Protein AF-A0A3D4GUM3-F1 (afdb_monomer_lite)

Structure (mmCIF, N/CA/C/O backbone):
data_AF-A0A3D4GUM3-F1
#
_entry.id   AF-A0A3D4GUM3-F1
#
loop_
_atom_site.group_PDB
_atom_site.id
_atom_site.type_symbol
_atom_site.labe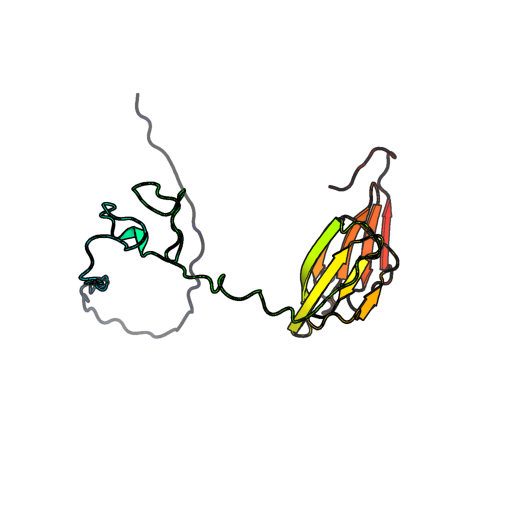l_atom_id
_atom_site.label_alt_id
_atom_site.label_comp_id
_atom_site.label_asym_id
_atom_site.label_entity_id
_atom_site.label_seq_id
_atom_site.pdbx_PDB_ins_code
_atom_site.Cartn_x
_atom_site.Cartn_y
_atom_site.Cartn_z
_atom_site.occupancy
_atom_site.B_iso_or_equiv
_atom_site.auth_seq_id
_atom_site.auth_comp_id
_atom_site.auth_asym_id
_atom_site.auth_atom_id
_atom_site.pdbx_PDB_model_num
ATOM 1 N N . MET A 1 1 ? -20.826 -48.872 -24.040 1.00 37.38 1 MET A N 1
ATOM 2 C CA . MET A 1 1 ? -20.186 -47.775 -23.288 1.00 37.38 1 MET A CA 1
ATOM 3 C C . MET A 1 1 ? -20.118 -46.565 -24.196 1.00 37.38 1 MET A C 1
ATOM 5 O O . MET A 1 1 ? -19.212 -46.516 -25.008 1.00 37.38 1 MET A O 1
ATOM 9 N N . THR A 1 2 ? -21.094 -45.667 -24.085 1.00 32.91 2 THR A N 1
ATOM 10 C CA . THR A 1 2 ? -20.992 -44.233 -24.406 1.00 32.91 2 THR A CA 1
ATOM 11 C C . THR A 1 2 ? -22.347 -43.623 -24.066 1.00 32.91 2 THR A C 1
ATOM 13 O O . THR A 1 2 ? -23.329 -43.821 -24.773 1.00 32.91 2 THR A O 1
ATOM 16 N N . THR A 1 3 ? -22.408 -42.956 -22.920 1.00 28.52 3 THR A N 1
ATOM 17 C CA . THR A 1 3 ? -23.516 -42.083 -22.534 1.00 28.52 3 THR A CA 1
ATOM 18 C C . THR A 1 3 ? -23.097 -40.646 -22.784 1.00 28.52 3 THR A C 1
ATOM 20 O O . THR A 1 3 ? -22.051 -40.205 -22.310 1.00 28.52 3 THR A O 1
ATOM 23 N N . ASP A 1 4 ? -23.936 -39.976 -23.560 1.00 36.09 4 ASP A N 1
ATOM 24 C CA . ASP A 1 4 ? -24.056 -38.533 -23.723 1.00 36.09 4 ASP A CA 1
ATOM 25 C C . ASP A 1 4 ? -24.759 -37.906 -22.492 1.00 36.09 4 ASP A C 1
ATOM 27 O O . ASP A 1 4 ? -25.284 -38.644 -21.653 1.00 36.09 4 ASP A O 1
ATOM 31 N N . HIS A 1 5 ? -24.807 -36.564 -22.456 1.00 29.47 5 HIS A N 1
ATOM 32 C CA . HIS A 1 5 ? -25.359 -35.607 -21.468 1.00 29.47 5 HIS A CA 1
ATOM 33 C C . HIS A 1 5 ? -24.297 -34.923 -20.578 1.00 29.47 5 HIS A C 1
ATOM 35 O O . HIS A 1 5 ? -23.437 -35.586 -20.019 1.00 29.47 5 HIS A O 1
ATOM 41 N N . ALA A 1 6 ? -24.308 -33.611 -20.300 1.00 29.14 6 ALA A N 1
ATOM 42 C CA . ALA A 1 6 ? -25.147 -32.481 -20.713 1.00 29.14 6 ALA A CA 1
ATOM 43 C C . ALA A 1 6 ? -24.577 -31.153 -20.134 1.00 29.14 6 ALA A C 1
ATOM 45 O O . ALA A 1 6 ? -24.074 -31.159 -19.017 1.00 29.14 6 ALA A O 1
ATOM 46 N N . ARG A 1 7 ? -24.842 -30.034 -20.844 1.00 27.98 7 ARG A N 1
ATOM 47 C CA . ARG A 1 7 ? -25.212 -28.669 -20.351 1.00 27.98 7 ARG A CA 1
ATOM 48 C C . ARG A 1 7 ? -24.135 -27.794 -19.660 1.00 27.98 7 ARG A C 1
ATOM 50 O O . ARG A 1 7 ? -23.537 -28.198 -18.681 1.00 27.98 7 ARG A O 1
ATOM 57 N N . ALA A 1 8 ? -23.814 -26.615 -20.228 1.00 27.38 8 ALA A N 1
ATOM 58 C CA . ALA A 1 8 ? -24.399 -25.262 -19.985 1.00 27.38 8 ALA A CA 1
ATOM 59 C C . ALA A 1 8 ? -23.594 -24.507 -18.886 1.00 27.38 8 ALA A C 1
ATOM 61 O O . ALA A 1 8 ? -23.166 -25.146 -17.943 1.00 27.38 8 ALA A O 1
ATOM 62 N N . ASN A 1 9 ? -23.274 -23.205 -18.885 1.00 29.36 9 ASN A N 1
ATOM 63 C CA . ASN A 1 9 ? -23.941 -22.000 -19.374 1.00 29.36 9 ASN A CA 1
ATOM 64 C C . ASN A 1 9 ? -22.951 -20.798 -19.418 1.00 29.36 9 ASN A C 1
ATOM 66 O O . ASN A 1 9 ? -22.146 -20.632 -18.512 1.00 29.36 9 ASN A O 1
ATOM 70 N N . ILE A 1 10 ? -23.108 -19.955 -20.447 1.00 29.67 10 ILE A N 1
ATOM 71 C CA . ILE A 1 10 ? -23.274 -18.481 -20.442 1.00 29.67 10 ILE A CA 1
ATOM 72 C C . ILE A 1 10 ? -22.276 -17.596 -19.656 1.00 29.67 10 ILE A C 1
ATOM 74 O O . ILE A 1 10 ? -22.282 -17.548 -18.431 1.00 29.67 10 ILE A O 1
ATOM 78 N N . GLY A 1 11 ? -21.571 -16.732 -20.401 1.00 27.73 11 GLY A N 1
ATOM 79 C CA . GLY A 1 11 ? -20.853 -15.548 -19.911 1.00 27.73 11 GLY A CA 1
ATOM 80 C C . GLY A 1 11 ? -21.156 -14.303 -20.758 1.00 27.73 11 GLY A C 1
ATOM 81 O O . GLY A 1 11 ? -20.373 -13.923 -21.616 1.00 27.73 11 GLY A O 1
ATOM 82 N N . VAL A 1 12 ? -22.355 -13.758 -20.549 1.00 32.03 12 VAL A N 1
ATOM 83 C CA . VAL A 1 12 ? -22.855 -12.378 -20.738 1.00 32.03 12 VAL A CA 1
ATOM 84 C C . VAL A 1 12 ? -22.059 -11.430 -21.662 1.00 32.03 12 VAL A C 1
ATOM 86 O O . VAL A 1 12 ? -21.188 -10.681 -21.226 1.00 32.03 12 VAL A O 1
ATOM 89 N N . GLY A 1 13 ? -22.459 -11.367 -22.935 1.00 28.45 13 GLY A N 1
ATOM 90 C CA . GLY A 1 13 ? -22.219 -10.207 -23.796 1.00 28.45 13 GLY A CA 1
ATOM 91 C C . GLY A 1 13 ? -23.253 -9.116 -23.510 1.00 28.45 13 GLY A C 1
ATOM 92 O O . GLY A 1 13 ? -24.452 -9.383 -23.453 1.00 28.45 13 GLY A O 1
ATOM 93 N N . CYS A 1 14 ? -22.784 -7.891 -23.295 1.00 26.64 14 CYS A N 1
ATOM 94 C CA . CYS A 1 14 ? -23.601 -6.715 -23.024 1.00 26.64 14 CYS A CA 1
ATOM 95 C C . CYS A 1 14 ? -24.431 -6.347 -24.272 1.00 26.64 14 CYS A C 1
ATOM 97 O O . CYS A 1 14 ? -23.886 -5.836 -25.250 1.00 26.64 14 CYS A O 1
ATOM 99 N N . TYR A 1 15 ? -25.739 -6.619 -24.265 1.00 28.69 15 TYR A N 1
ATOM 100 C CA . TYR A 1 15 ? -26.647 -6.200 -25.337 1.00 28.69 15 TYR A CA 1
ATOM 101 C C . TYR A 1 15 ? -27.233 -4.827 -25.010 1.00 28.69 15 TYR A C 1
ATOM 103 O O . TYR A 1 15 ? -28.059 -4.678 -24.111 1.00 28.69 15 TYR A O 1
ATOM 111 N N . ARG A 1 16 ? -26.822 -3.811 -25.772 1.00 27.58 16 ARG A N 1
ATOM 112 C CA . ARG A 1 16 ? -27.486 -2.507 -25.793 1.00 27.58 16 ARG A CA 1
ATOM 113 C C . ARG A 1 16 ? -28.765 -2.642 -26.622 1.00 27.58 16 ARG A C 1
ATOM 115 O O . ARG A 1 16 ? -28.707 -2.728 -27.845 1.00 27.58 16 ARG A O 1
ATOM 122 N N . LEU A 1 17 ? -29.909 -2.686 -25.942 1.00 25.58 17 LEU A N 1
ATOM 123 C CA . LEU A 1 17 ? -31.236 -2.569 -26.545 1.00 25.58 17 LEU A CA 1
ATOM 124 C C . LEU A 1 17 ? -31.347 -1.225 -27.280 1.00 25.58 17 LEU A C 1
ATOM 126 O O . LEU A 1 17 ? -31.336 -0.168 -26.654 1.00 25.58 17 LEU A O 1
ATOM 130 N N . MET A 1 18 ? -31.475 -1.276 -28.603 1.00 28.09 18 MET A N 1
ATOM 131 C CA . MET A 1 18 ? -32.051 -0.203 -29.411 1.00 28.09 18 MET A CA 1
ATOM 132 C C . MET A 1 18 ? -33.298 -0.792 -30.060 1.00 28.09 18 MET A C 1
ATOM 134 O O . MET A 1 18 ? -33.221 -1.694 -30.892 1.00 28.09 18 MET A O 1
ATOM 138 N N . THR A 1 19 ? -34.457 -0.341 -29.598 1.00 36.03 19 THR A N 1
ATOM 139 C CA . THR A 1 19 ? -35.759 -0.693 -30.152 1.00 36.03 19 THR A CA 1
ATOM 140 C C . THR A 1 19 ? -35.923 -0.047 -31.527 1.00 36.03 19 THR A C 1
ATOM 142 O O . THR A 1 19 ? -35.726 1.154 -31.693 1.00 36.03 19 THR A O 1
ATOM 145 N N . GLY A 1 20 ? -36.307 -0.844 -32.520 1.00 29.91 20 GLY A N 1
ATOM 146 C CA . GLY A 1 20 ? -36.640 -0.369 -33.859 1.00 29.91 20 GLY A CA 1
ATOM 147 C C . GLY A 1 20 ? -37.320 -1.474 -34.653 1.00 29.91 20 GLY A C 1
ATOM 148 O O . GLY A 1 20 ? -36.665 -2.403 -35.111 1.00 29.91 20 GLY A O 1
ATOM 149 N N . LEU A 1 21 ? -38.648 -1.396 -34.753 1.00 38.69 21 LEU A N 1
ATOM 150 C CA . LEU A 1 21 ? -39.480 -2.253 -35.593 1.00 38.69 21 LEU A CA 1
ATOM 151 C C . LEU A 1 21 ? -39.044 -2.180 -37.064 1.00 38.69 21 LEU A C 1
ATOM 153 O O . LEU A 1 21 ? -38.848 -1.091 -37.595 1.00 38.69 21 LEU A O 1
ATOM 157 N N . GLY A 1 22 ? -38.998 -3.329 -37.739 1.00 30.42 22 GLY A N 1
ATOM 158 C CA . GLY A 1 22 ? -38.853 -3.392 -39.191 1.00 30.42 22 GLY A CA 1
ATOM 159 C C . GLY A 1 22 ? -38.624 -4.814 -39.684 1.00 30.42 22 GLY A C 1
ATOM 160 O O . GLY A 1 22 ? -37.493 -5.278 -39.750 1.00 30.42 22 GLY A O 1
ATOM 161 N N . TRP A 1 23 ? -39.706 -5.517 -40.018 1.00 36.66 23 TRP A N 1
ATOM 162 C CA . TRP A 1 23 ? -39.638 -6.761 -40.782 1.00 36.66 23 TRP A CA 1
ATOM 163 C C . TRP A 1 23 ? -39.196 -6.445 -42.215 1.00 36.66 23 TRP A C 1
ATOM 165 O O . TRP A 1 23 ? -39.861 -5.684 -42.912 1.00 36.66 23 TRP A O 1
ATOM 175 N N . GLY A 1 24 ? -38.099 -7.048 -42.661 1.00 32.78 24 GLY A N 1
ATOM 176 C CA . GLY A 1 24 ? -37.626 -6.949 -44.039 1.00 32.78 24 GLY A CA 1
ATOM 177 C C . GLY A 1 24 ? -36.436 -7.870 -44.241 1.00 32.78 24 GLY A C 1
ATOM 178 O O . GLY A 1 24 ? -35.331 -7.565 -43.806 1.00 32.78 24 GLY A O 1
ATOM 179 N N . GLY A 1 25 ? -36.680 -9.036 -44.835 1.00 43.19 25 GLY A N 1
ATOM 180 C CA . GLY A 1 25 ? -35.648 -10.029 -45.092 1.00 43.19 25 GLY A CA 1
ATOM 181 C C . GLY A 1 25 ? -34.588 -9.509 -46.057 1.00 43.19 25 GLY A C 1
ATOM 182 O O . GLY A 1 25 ? -34.909 -9.081 -47.157 1.00 43.19 25 GLY A O 1
ATOM 183 N N . HIS A 1 26 ? -33.328 -9.617 -45.654 1.00 32.16 26 HIS A N 1
ATOM 184 C CA . HIS A 1 26 ? -32.189 -9.713 -46.554 1.00 32.16 26 HIS A CA 1
ATOM 185 C C . HIS A 1 26 ? -31.129 -10.566 -45.858 1.00 32.16 26 HIS A C 1
ATOM 187 O O . HIS A 1 26 ? -30.620 -10.207 -44.799 1.00 32.16 26 HIS A O 1
ATOM 193 N N . ALA A 1 27 ? -30.826 -11.725 -46.440 1.00 35.88 27 ALA A N 1
ATOM 194 C CA . ALA A 1 27 ? -29.672 -12.518 -46.054 1.00 35.88 27 ALA A CA 1
ATOM 195 C C . ALA A 1 27 ? -28.412 -11.715 -46.406 1.00 35.88 27 ALA A C 1
ATOM 197 O O . ALA A 1 27 ? -28.013 -11.656 -47.567 1.00 35.88 27 ALA A O 1
ATOM 198 N N . GLN A 1 28 ? -27.819 -11.050 -45.416 1.00 33.28 28 GLN A N 1
ATOM 199 C CA . GLN A 1 28 ? -26.479 -10.494 -45.544 1.00 33.28 28 GLN A CA 1
ATOM 200 C C . GLN A 1 28 ? -25.483 -11.611 -45.249 1.00 33.28 28 GLN A C 1
ATOM 202 O O . GLN A 1 28 ? -25.436 -12.167 -44.153 1.00 33.28 28 GLN A O 1
ATOM 207 N N . SER A 1 29 ? -24.725 -11.971 -46.280 1.00 32.94 29 SER A N 1
ATOM 208 C CA . SER A 1 29 ? -23.524 -12.786 -46.179 1.00 32.94 29 SER A CA 1
ATOM 209 C C . SER A 1 29 ? -22.623 -12.245 -45.072 1.00 32.94 29 SER A C 1
ATOM 211 O O . SER A 1 29 ? -22.323 -11.052 -45.053 1.00 32.94 29 SER A O 1
ATOM 213 N N . TYR A 1 30 ? -22.179 -13.125 -44.178 1.00 34.06 30 TYR A N 1
ATOM 214 C CA . TYR A 1 30 ? -21.134 -12.819 -43.211 1.00 34.06 30 TYR A CA 1
ATOM 215 C C . TYR A 1 30 ? -19.861 -12.452 -43.979 1.00 34.06 30 TYR A C 1
ATOM 217 O O . TYR A 1 30 ? -19.172 -13.326 -44.506 1.00 34.06 30 TYR A O 1
ATOM 225 N N . GLU A 1 31 ? -19.571 -11.156 -44.088 1.00 35.50 31 GLU A N 1
ATOM 226 C CA . GLU A 1 31 ? -18.269 -10.691 -44.546 1.00 35.50 31 GLU A CA 1
ATOM 227 C C . GLU A 1 31 ? -17.227 -11.190 -43.548 1.00 35.50 31 GLU A C 1
ATOM 229 O O . GLU A 1 31 ? -17.264 -10.885 -42.353 1.00 35.50 31 GLU A O 1
ATOM 234 N N . GLY A 1 32 ? -16.340 -12.053 -44.043 1.00 35.75 32 GLY A N 1
ATOM 235 C CA . GLY A 1 32 ? -15.262 -12.623 -43.260 1.00 35.75 32 GLY A CA 1
ATOM 236 C C . GLY A 1 32 ? -14.423 -11.519 -42.633 1.00 35.75 32 GLY A C 1
ATOM 237 O O . GLY A 1 32 ? -14.058 -10.546 -43.293 1.00 35.75 32 GLY A O 1
ATOM 238 N N . ILE A 1 33 ? -14.085 -11.703 -41.358 1.00 38.50 33 ILE A N 1
ATOM 239 C CA . ILE A 1 33 ? -13.035 -10.939 -40.693 1.00 38.50 33 ILE A CA 1
ATOM 240 C C . ILE A 1 33 ? -11.775 -11.117 -41.543 1.00 38.50 33 ILE A C 1
ATOM 242 O O . ILE A 1 33 ? -11.156 -12.183 -41.546 1.00 38.50 33 ILE A O 1
ATOM 246 N N . GLN A 1 34 ? -11.429 -10.089 -42.315 1.00 34.25 34 GLN A N 1
ATOM 247 C CA . GLN A 1 34 ? -10.157 -10.018 -43.012 1.00 34.25 34 GLN A CA 1
ATOM 248 C C . GLN A 1 34 ? -9.077 -9.913 -41.941 1.00 34.25 34 GLN A C 1
ATOM 250 O O . GLN A 1 34 ? -8.778 -8.832 -41.436 1.00 34.25 34 GLN A O 1
ATOM 255 N N . MET A 1 35 ? -8.514 -11.064 -41.568 1.00 38.78 35 MET A N 1
ATOM 256 C CA . MET A 1 35 ? -7.234 -11.127 -40.880 1.00 38.78 35 MET A CA 1
ATOM 257 C C . MET A 1 35 ? -6.249 -10.373 -41.762 1.00 38.78 35 MET A C 1
ATOM 259 O O . MET A 1 35 ? -5.876 -10.862 -42.829 1.00 38.78 35 MET A O 1
ATOM 263 N N . GLN A 1 36 ? -5.888 -9.156 -41.351 1.00 39.47 36 GLN A N 1
ATOM 264 C CA . GLN A 1 36 ? -4.878 -8.376 -42.045 1.00 39.47 36 GLN A CA 1
ATOM 265 C C . GLN A 1 36 ? -3.631 -9.245 -42.141 1.00 39.47 36 GLN A C 1
ATOM 267 O O . GLN A 1 36 ? -2.993 -9.577 -41.141 1.00 39.47 36 GLN A O 1
ATOM 272 N N . LYS A 1 37 ? -3.327 -9.678 -43.362 1.00 40.06 37 LYS A N 1
ATOM 273 C CA . LYS A 1 37 ? -2.126 -10.428 -43.673 1.00 40.06 37 LYS A CA 1
ATOM 274 C C . LYS A 1 37 ? -0.973 -9.456 -43.462 1.00 40.06 37 LYS A C 1
ATOM 276 O O . LYS A 1 37 ? -0.679 -8.638 -44.327 1.00 40.06 37 LYS A O 1
ATOM 281 N N . ILE A 1 38 ? -0.375 -9.495 -42.274 1.00 47.97 38 ILE A N 1
ATOM 282 C CA . ILE A 1 38 ? 0.858 -8.772 -41.985 1.00 47.97 38 ILE A CA 1
ATOM 283 C C . ILE A 1 38 ? 1.916 -9.424 -42.879 1.00 47.97 38 ILE A C 1
ATOM 285 O O . ILE A 1 38 ? 2.511 -10.439 -42.522 1.00 47.97 38 ILE A O 1
ATOM 289 N N . GLU A 1 39 ? 2.103 -8.897 -44.089 1.00 42.78 39 GLU A N 1
ATOM 290 C CA . GLU A 1 39 ? 3.197 -9.291 -44.973 1.00 42.78 39 GLU A CA 1
ATOM 291 C C . GLU A 1 39 ? 4.497 -8.708 -44.424 1.00 42.78 39 GLU A C 1
ATOM 293 O O . GLU A 1 39 ? 5.058 -7.737 -44.930 1.00 42.78 39 GLU A O 1
ATOM 298 N N . ASN A 1 40 ? 4.978 -9.313 -43.340 1.00 51.00 40 ASN A N 1
ATOM 299 C CA . ASN A 1 40 ? 6.305 -9.043 -42.831 1.00 51.00 40 ASN A CA 1
ATOM 300 C C . ASN A 1 40 ? 7.296 -9.787 -43.739 1.00 51.00 40 ASN A C 1
ATOM 302 O O . ASN A 1 40 ? 7.407 -11.010 -43.682 1.00 51.00 40 ASN A O 1
ATOM 306 N N . LYS A 1 41 ? 8.006 -9.059 -44.611 1.00 52.31 41 LYS A N 1
ATOM 307 C CA . LYS A 1 41 ? 9.021 -9.607 -45.540 1.00 52.31 41 LYS A CA 1
ATOM 308 C C . LYS A 1 41 ? 10.233 -10.251 -44.835 1.00 52.31 41 LYS A C 1
ATOM 310 O O . LYS A 1 41 ? 11.152 -10.716 -45.503 1.00 52.31 41 LYS A O 1
ATOM 315 N N . GLN A 1 42 ? 10.255 -10.290 -43.503 1.00 58.06 42 GLN A N 1
ATOM 316 C CA . GLN A 1 42 ? 11.279 -10.960 -42.707 1.00 58.06 42 GLN A CA 1
ATOM 317 C C . GLN A 1 42 ? 10.802 -12.356 -42.285 1.00 58.06 42 GLN A C 1
ATOM 319 O O . GLN A 1 42 ? 9.916 -12.502 -41.447 1.00 58.06 42 GLN A O 1
ATOM 324 N N . HIS A 1 43 ? 11.419 -13.396 -42.851 1.00 62.91 43 HIS A N 1
ATOM 325 C CA . HIS A 1 43 ? 11.094 -14.795 -42.542 1.00 62.91 43 HIS A CA 1
ATOM 326 C C . HIS A 1 43 ? 11.585 -15.265 -41.161 1.00 62.91 43 HIS A C 1
ATOM 328 O O . HIS A 1 43 ? 11.171 -16.329 -40.702 1.00 62.91 43 HIS A O 1
ATOM 334 N N . THR A 1 44 ? 12.467 -14.501 -40.512 1.00 70.38 44 THR A N 1
ATOM 335 C CA . THR A 1 44 ? 13.031 -14.795 -39.187 1.00 70.38 44 THR A CA 1
ATOM 336 C C . THR A 1 44 ? 13.241 -13.502 -38.412 1.00 70.38 44 THR A C 1
ATOM 338 O O . THR A 1 44 ? 13.588 -12.477 -39.001 1.00 70.38 44 THR A O 1
ATOM 341 N N . HIS A 1 45 ? 13.076 -13.554 -37.094 1.00 78.62 45 HIS A N 1
ATOM 342 C CA . HIS A 1 45 ? 13.347 -12.417 -36.219 1.00 78.62 45 HIS A CA 1
ATOM 343 C C . HIS A 1 45 ? 14.873 -12.173 -36.104 1.00 78.62 45 HIS A C 1
ATOM 345 O O . HIS A 1 45 ? 15.612 -13.146 -35.948 1.00 78.62 45 HIS A O 1
ATOM 351 N N . PRO A 1 46 ? 15.383 -10.921 -36.141 1.00 82.94 46 PRO A N 1
ATOM 352 C CA . PRO A 1 46 ? 16.827 -10.631 -36.096 1.00 82.94 46 PRO A CA 1
ATOM 353 C C . PRO A 1 46 ? 17.560 -11.197 -34.871 1.00 82.94 46 PRO A C 1
ATOM 355 O O . PRO A 1 46 ? 18.712 -11.605 -34.972 1.00 82.94 46 PRO A O 1
ATOM 358 N N . LEU A 1 47 ? 16.877 -11.246 -33.723 1.00 83.81 47 LEU A N 1
ATOM 359 C CA . LEU A 1 47 ? 17.402 -11.812 -32.471 1.00 83.81 47 LEU A CA 1
ATOM 360 C C . LEU A 1 47 ? 17.198 -13.330 -32.342 1.00 83.81 47 LEU A C 1
ATOM 362 O O . LEU A 1 47 ? 17.726 -13.936 -31.418 1.00 83.81 47 LEU A O 1
ATOM 366 N N . LEU A 1 48 ? 16.436 -13.942 -33.252 1.00 84.56 48 LEU A N 1
ATOM 367 C CA . LEU A 1 48 ? 16.181 -15.382 -33.283 1.00 84.56 48 LEU A CA 1
ATOM 368 C C . LEU A 1 48 ? 16.408 -15.919 -34.705 1.00 84.56 48 LEU A C 1
ATOM 370 O O . LEU A 1 48 ? 15.461 -16.344 -35.382 1.00 84.56 48 LEU A O 1
ATOM 374 N N . PRO A 1 49 ? 17.657 -15.873 -35.203 1.00 81.31 49 PRO A N 1
ATOM 375 C CA . PRO A 1 49 ? 17.966 -16.390 -36.526 1.00 81.31 49 PRO A CA 1
ATOM 376 C C . PRO A 1 49 ? 17.584 -17.875 -36.610 1.00 81.31 49 PRO A C 1
ATOM 378 O O . PRO A 1 49 ? 17.928 -18.676 -35.747 1.00 81.31 49 PRO A O 1
ATOM 381 N N . GLY A 1 50 ? 16.841 -18.240 -37.657 1.00 83.38 50 GLY A N 1
ATOM 382 C CA . GLY A 1 50 ? 16.364 -19.612 -37.883 1.00 83.38 50 GLY A CA 1
ATOM 383 C C . GLY A 1 50 ? 14.971 -19.925 -37.324 1.00 83.38 50 GLY A C 1
ATOM 384 O O . GLY A 1 50 ? 14.347 -20.877 -37.792 1.00 83.38 50 GLY A O 1
ATOM 385 N N . VAL A 1 51 ? 14.432 -19.101 -36.420 1.00 84.44 51 VAL A N 1
ATOM 386 C CA . VAL A 1 51 ? 13.058 -19.238 -35.910 1.00 84.44 51 VAL A CA 1
ATOM 387 C C . VAL A 1 51 ? 12.082 -18.668 -36.941 1.00 84.44 51 VAL A C 1
ATOM 389 O O . VAL A 1 51 ? 12.017 -17.459 -37.168 1.00 84.44 51 VAL A O 1
ATOM 392 N N . ARG A 1 52 ? 11.337 -19.559 -37.604 1.00 80.88 52 ARG A N 1
ATOM 393 C CA . ARG A 1 52 ? 10.376 -19.233 -38.673 1.00 80.88 52 ARG A CA 1
ATOM 394 C C . ARG A 1 52 ? 8.946 -19.352 -38.160 1.00 80.88 52 ARG A C 1
ATOM 396 O O . ARG A 1 52 ? 8.220 -20.273 -38.528 1.00 80.88 52 ARG A O 1
ATOM 403 N N . SER A 1 53 ? 8.555 -18.438 -37.282 1.00 82.69 53 SER A N 1
ATOM 404 C CA . SER A 1 53 ? 7.203 -18.378 -36.728 1.00 82.69 53 SER A CA 1
ATOM 405 C C . SER A 1 53 ? 6.699 -16.940 -36.748 1.00 82.69 53 SER A C 1
ATOM 407 O O . SER A 1 53 ? 7.350 -16.039 -36.226 1.00 82.69 53 SER A O 1
ATOM 409 N N . GLY A 1 54 ? 5.531 -16.717 -37.358 1.00 81.81 54 GLY A N 1
ATOM 410 C CA . GLY A 1 54 ? 4.886 -15.399 -37.362 1.00 81.81 54 GLY A CA 1
ATOM 411 C C . GLY A 1 54 ? 4.405 -14.970 -35.972 1.00 81.81 54 GLY A C 1
ATOM 412 O O . GLY A 1 54 ? 4.304 -13.778 -35.702 1.00 81.81 54 GLY A O 1
ATOM 413 N N . GLU A 1 55 ? 4.169 -15.934 -35.074 1.00 87.25 55 GLU A N 1
ATOM 414 C CA . GLU A 1 55 ? 3.729 -15.689 -33.695 1.00 87.25 55 GLU A CA 1
ATOM 415 C C . GLU A 1 55 ? 4.803 -14.988 -32.851 1.00 87.25 55 GLU A C 1
ATOM 417 O O . GLU A 1 55 ? 4.445 -14.279 -31.920 1.00 87.25 55 GLU A O 1
ATOM 422 N N . VAL A 1 56 ? 6.086 -15.074 -33.236 1.00 88.56 56 VAL A N 1
ATOM 423 C CA . VAL A 1 56 ? 7.207 -14.357 -32.588 1.00 88.56 56 VAL A CA 1
ATOM 424 C C . VAL A 1 56 ? 6.985 -12.842 -32.572 1.00 88.56 56 VAL A C 1
ATOM 426 O O . VAL A 1 56 ? 7.485 -12.156 -31.691 1.00 88.56 56 VAL A O 1
ATOM 429 N N . TRP A 1 57 ? 6.199 -12.308 -33.511 1.00 85.94 57 TRP A N 1
ATOM 430 C CA . TRP A 1 57 ? 5.872 -10.882 -33.592 1.00 85.94 57 TRP A CA 1
ATOM 431 C C . TRP A 1 57 ? 4.602 -10.486 -32.827 1.00 85.94 57 TRP A C 1
ATOM 433 O O . TRP A 1 57 ? 4.255 -9.304 -32.789 1.00 85.94 57 TRP A O 1
ATOM 443 N N . ASN A 1 58 ? 3.892 -11.444 -32.228 1.00 86.88 58 ASN A N 1
ATOM 444 C CA . ASN A 1 58 ? 2.665 -11.174 -31.490 1.00 86.88 58 ASN A CA 1
ATOM 445 C C . ASN A 1 58 ? 2.985 -10.488 -30.152 1.00 86.88 58 ASN A C 1
ATOM 447 O O . ASN A 1 58 ? 3.763 -11.000 -29.361 1.00 86.88 58 ASN A O 1
ATOM 451 N N . LYS A 1 59 ? 2.394 -9.331 -29.864 1.00 89.19 59 LYS A N 1
ATOM 452 C CA . LYS A 1 59 ? 2.670 -8.595 -28.617 1.00 89.19 59 LYS A CA 1
ATOM 453 C C . LYS A 1 59 ? 1.843 -9.084 -27.428 1.00 89.19 59 LYS A C 1
ATOM 455 O O . LYS A 1 59 ? 2.212 -8.810 -26.292 1.00 89.19 59 LYS A O 1
ATOM 460 N N . ASP A 1 60 ? 0.772 -9.827 -27.682 1.00 88.25 60 ASP A N 1
ATOM 461 C CA . ASP A 1 60 ? -0.276 -10.104 -26.696 1.00 88.25 60 ASP A CA 1
ATOM 462 C C . ASP A 1 60 ? 0.009 -11.333 -25.817 1.00 88.25 60 ASP A C 1
ATOM 464 O O . ASP A 1 60 ? -0.821 -11.703 -24.993 1.00 88.25 60 ASP A O 1
ATOM 468 N N . TRP A 1 61 ? 1.169 -11.979 -25.992 1.00 87.81 61 TRP A N 1
ATOM 469 C CA . TRP A 1 61 ? 1.597 -13.173 -25.248 1.00 87.81 61 TRP A CA 1
ATOM 470 C C . TRP A 1 61 ? 0.475 -14.218 -25.069 1.00 87.81 61 TRP A C 1
ATOM 472 O O . TRP A 1 61 ? 0.085 -14.564 -23.953 1.00 87.81 61 TRP A O 1
ATOM 482 N N . PRO A 1 62 ? -0.081 -14.749 -26.169 1.00 85.88 62 PRO A N 1
ATOM 483 C CA . PRO A 1 62 ? -1.358 -15.463 -26.137 1.00 85.88 62 PRO A CA 1
ATOM 484 C C . PRO A 1 62 ? -1.304 -16.847 -25.465 1.00 85.88 62 PRO A C 1
ATOM 486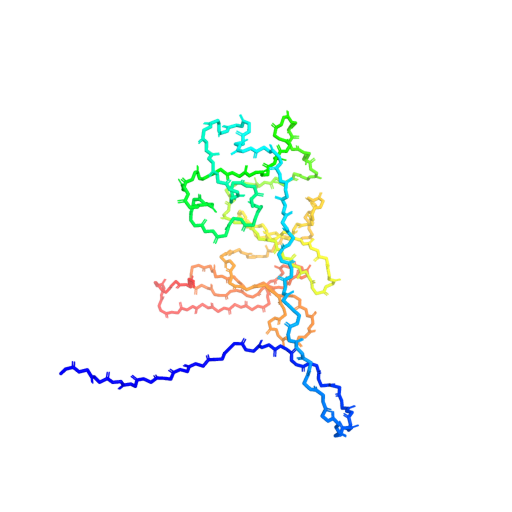 O O . PRO A 1 62 ? -2.340 -17.498 -25.322 1.00 85.88 62 PRO A O 1
ATOM 489 N N . ARG A 1 63 ? -0.116 -17.353 -25.103 1.00 86.75 63 ARG A N 1
ATOM 490 C CA . ARG A 1 63 ? 0.070 -18.696 -24.534 1.00 86.75 63 ARG A CA 1
ATOM 491 C C . ARG A 1 63 ? 1.378 -18.847 -23.755 1.00 86.75 63 ARG A C 1
ATOM 493 O O . ARG A 1 63 ? 2.244 -17.976 -23.778 1.00 86.75 63 ARG A O 1
ATOM 500 N N . VAL A 1 64 ? 1.524 -19.991 -23.081 1.00 88.31 64 VAL A N 1
ATOM 501 C CA . VAL A 1 64 ? 2.755 -20.381 -22.371 1.00 88.31 64 VAL A CA 1
ATOM 502 C C . VAL A 1 64 ? 3.945 -20.357 -23.330 1.00 88.31 64 VAL A C 1
ATOM 504 O O . VAL A 1 64 ? 3.861 -20.904 -24.426 1.00 88.31 64 VAL A O 1
ATOM 507 N N . LEU A 1 65 ? 5.035 -19.716 -22.893 1.00 91.19 65 LEU A N 1
ATOM 508 C CA . LEU A 1 65 ? 6.243 -19.465 -23.687 1.00 91.19 65 LEU A CA 1
ATOM 509 C C . LEU A 1 65 ? 5.978 -18.746 -25.022 1.00 91.19 65 LEU A C 1
ATOM 511 O O . LEU A 1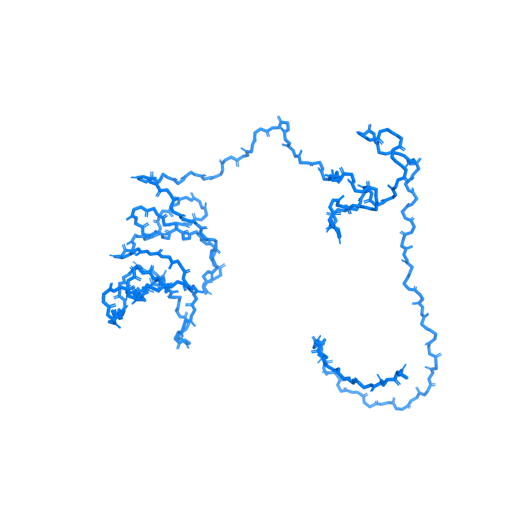 65 ? 6.729 -18.935 -25.975 1.00 91.19 65 LEU A O 1
ATOM 515 N N . HIS A 1 66 ? 4.954 -17.881 -25.036 1.00 91.19 66 HIS A N 1
ATOM 516 C CA . HIS A 1 66 ? 4.621 -16.902 -26.076 1.00 91.19 66 HIS A CA 1
ATOM 517 C C . HIS A 1 66 ? 4.051 -17.471 -27.382 1.00 91.19 66 HIS A C 1
ATOM 519 O O . HIS A 1 66 ? 2.996 -17.019 -27.829 1.00 91.19 66 HIS A O 1
ATOM 525 N N . ASP A 1 67 ? 4.683 -18.492 -27.956 1.00 88.81 67 ASP A N 1
ATOM 526 C CA . ASP A 1 67 ? 4.396 -18.970 -29.308 1.00 88.81 67 ASP A CA 1
ATOM 527 C C . ASP A 1 67 ? 4.447 -20.508 -29.436 1.00 88.81 67 ASP A C 1
ATOM 529 O O . ASP A 1 67 ? 4.805 -21.238 -28.512 1.00 88.81 67 ASP A O 1
ATOM 533 N N . LYS A 1 68 ? 4.041 -21.050 -30.592 1.00 88.56 68 LYS A N 1
ATOM 534 C CA . LYS A 1 68 ? 4.070 -22.500 -30.890 1.00 88.56 68 LYS A CA 1
ATOM 535 C C . LYS A 1 68 ? 5.429 -23.178 -30.826 1.00 88.56 68 LYS A C 1
ATOM 537 O O . LYS A 1 68 ? 5.458 -24.384 -30.599 1.00 88.56 68 LYS A O 1
ATOM 542 N N . GLN A 1 69 ? 6.511 -22.444 -31.016 1.00 88.50 69 GLN A N 1
ATOM 543 C CA . GLN A 1 69 ? 7.872 -22.951 -30.898 1.00 88.50 69 GLN A CA 1
ATOM 544 C C . GLN A 1 69 ? 8.420 -22.793 -29.475 1.00 88.50 69 GLN A C 1
ATOM 546 O O . GLN A 1 69 ? 9.549 -23.204 -29.227 1.00 88.50 69 GLN A O 1
ATOM 551 N N . LEU A 1 70 ? 7.603 -22.280 -28.542 1.00 90.62 70 LEU A N 1
ATOM 552 C CA . LEU A 1 70 ? 7.920 -22.152 -27.122 1.00 90.62 70 LEU A CA 1
ATOM 553 C C . LEU A 1 70 ? 9.194 -21.330 -26.883 1.00 90.62 70 LEU A C 1
ATOM 555 O O . LEU A 1 70 ? 9.995 -21.661 -26.010 1.00 90.62 70 LEU A O 1
ATOM 559 N N . THR A 1 71 ? 9.405 -20.272 -27.670 1.00 89.69 71 THR A N 1
ATOM 560 C CA . THR A 1 71 ? 10.659 -19.508 -27.622 1.00 89.69 71 THR A CA 1
ATOM 561 C C . THR A 1 71 ? 10.794 -18.685 -26.347 1.00 89.69 71 THR A C 1
ATOM 563 O O . THR A 1 71 ? 11.908 -18.354 -25.947 1.00 89.69 71 THR A O 1
ATOM 566 N N . GLY A 1 72 ? 9.667 -18.331 -25.713 1.00 91.00 72 GLY A N 1
ATOM 567 C CA . GLY A 1 72 ? 9.644 -17.412 -24.576 1.00 91.00 72 GLY A CA 1
ATOM 568 C C . GLY A 1 72 ? 10.131 -16.003 -24.931 1.00 91.00 72 GLY A C 1
ATOM 569 O O . GLY A 1 72 ? 10.505 -15.245 -24.039 1.00 91.00 72 GLY A O 1
ATOM 570 N N . PHE A 1 73 ? 10.166 -15.653 -26.216 1.00 90.25 73 PHE A N 1
ATOM 571 C CA . PHE A 1 73 ? 10.675 -14.375 -26.687 1.00 90.25 73 PHE A CA 1
ATOM 572 C C . PHE A 1 73 ? 9.573 -13.315 -26.721 1.00 90.25 73 PHE A C 1
ATOM 574 O O . PHE A 1 73 ? 8.503 -13.539 -27.272 1.00 90.25 73 PHE A O 1
ATOM 581 N N . SER A 1 74 ? 9.853 -12.127 -26.179 1.00 88.19 74 SER A N 1
ATOM 582 C CA . SER A 1 74 ? 8.975 -10.966 -26.343 1.00 88.19 74 SER A CA 1
ATOM 583 C C . SER A 1 74 ? 9.434 -10.119 -27.531 1.00 88.19 74 SER A C 1
ATOM 585 O O . SER A 1 74 ? 10.577 -9.658 -27.513 1.00 88.19 74 SER A O 1
ATOM 587 N N . PRO A 1 75 ? 8.567 -9.802 -28.510 1.00 86.75 75 PRO A N 1
ATOM 588 C CA . PRO A 1 75 ? 8.887 -8.822 -29.550 1.00 86.75 75 PRO A CA 1
ATOM 589 C C . PRO A 1 75 ? 8.848 -7.375 -29.045 1.00 86.75 75 PRO A C 1
ATOM 591 O O . PRO A 1 75 ? 9.090 -6.445 -29.817 1.00 86.75 75 PRO A O 1
ATOM 594 N N . LEU A 1 76 ? 8.491 -7.147 -27.778 1.00 85.12 76 LEU A N 1
ATOM 595 C CA . LEU A 1 76 ? 8.482 -5.812 -27.199 1.00 85.12 76 LEU A CA 1
ATOM 596 C C . LEU A 1 76 ? 9.915 -5.350 -26.945 1.00 85.12 76 LEU A C 1
ATOM 598 O O . LEU A 1 76 ? 10.642 -5.915 -26.131 1.00 85.12 76 LEU A O 1
ATOM 602 N N . GLN A 1 77 ? 10.299 -4.275 -27.624 1.00 76.25 77 GLN A N 1
ATOM 603 C CA . GLN A 1 77 ? 11.538 -3.577 -27.337 1.00 76.25 77 GLN A CA 1
ATOM 604 C C . GLN A 1 77 ? 11.306 -2.647 -26.146 1.00 76.25 77 GLN A C 1
ATOM 606 O O . GLN A 1 77 ? 10.814 -1.529 -26.287 1.00 76.25 77 GLN A O 1
ATOM 611 N N . CYS A 1 78 ? 11.624 -3.137 -24.952 1.00 68.38 78 CYS A N 1
ATOM 612 C CA . CYS A 1 78 ? 11.698 -2.293 -23.769 1.00 68.38 78 CYS A CA 1
ATOM 613 C C . CYS A 1 78 ? 12.930 -1.384 -23.904 1.00 68.38 78 CYS A C 1
ATOM 615 O O . CYS A 1 78 ? 13.992 -1.849 -24.324 1.00 68.38 78 CYS A O 1
ATOM 617 N N . GLY A 1 79 ? 12.804 -0.100 -23.559 1.00 71.00 79 GLY A N 1
ATOM 618 C CA . GLY A 1 79 ? 13.904 0.873 -23.543 1.00 71.00 79 GLY A CA 1
ATOM 619 C C . GLY A 1 79 ? 14.918 0.599 -22.428 1.00 71.00 79 GLY A C 1
ATOM 620 O O . GLY A 1 79 ? 15.165 1.461 -21.605 1.00 71.00 79 GLY A O 1
ATOM 621 N N . MET A 1 80 ? 15.476 -0.613 -22.385 1.00 76.19 80 MET A N 1
ATOM 622 C CA . MET A 1 80 ? 16.390 -1.103 -21.344 1.00 76.19 80 MET A CA 1
ATOM 623 C C . MET A 1 80 ? 17.819 -0.560 -21.495 1.00 76.19 80 MET A C 1
ATOM 625 O O . MET A 1 80 ? 18.681 -0.892 -20.687 1.00 76.19 80 MET A O 1
ATOM 629 N N . ALA A 1 81 ? 18.091 0.205 -22.559 1.00 80.38 81 ALA A N 1
ATOM 630 C CA . ALA A 1 81 ? 19.375 0.871 -22.767 1.00 80.38 81 ALA A CA 1
ATOM 631 C C . ALA A 1 81 ? 19.548 2.070 -21.824 1.00 80.38 81 ALA A C 1
ATOM 633 O O . ALA A 1 81 ? 20.663 2.350 -21.391 1.00 80.38 81 ALA A O 1
ATOM 634 N N . ASP A 1 82 ? 18.440 2.731 -21.487 1.00 81.94 82 ASP A N 1
ATOM 635 C CA . ASP A 1 82 ? 18.408 3.834 -20.542 1.00 81.94 82 ASP A CA 1
ATOM 636 C C . ASP A 1 82 ? 17.884 3.331 -19.191 1.00 81.94 82 ASP A C 1
ATOM 638 O O . ASP A 1 82 ? 16.978 2.489 -19.149 1.00 81.94 82 ASP A O 1
ATOM 642 N N . PRO A 1 83 ? 18.424 3.821 -18.061 1.00 80.12 83 PRO A N 1
ATOM 643 C CA . PRO A 1 83 ? 17.817 3.543 -16.771 1.00 80.12 83 PRO A CA 1
ATOM 644 C C . PRO A 1 83 ? 16.376 4.082 -16.754 1.00 80.12 83 PRO A C 1
ATOM 646 O O . PRO A 1 83 ? 16.087 5.108 -17.378 1.00 80.12 83 PRO A O 1
ATOM 649 N N . PRO A 1 84 ? 15.454 3.425 -16.030 1.00 82.25 84 PRO A N 1
ATOM 650 C CA . PRO A 1 84 ? 14.093 3.922 -15.909 1.00 82.25 84 PRO A CA 1
ATOM 651 C C . PRO A 1 84 ? 14.090 5.334 -15.313 1.00 82.25 84 PRO A C 1
ATOM 653 O O . PRO A 1 84 ? 14.843 5.634 -14.385 1.00 82.25 84 PRO A O 1
ATOM 656 N N . ASN A 1 85 ? 13.205 6.195 -15.818 1.00 85.56 85 ASN A N 1
ATOM 657 C CA . ASN A 1 85 ? 12.977 7.502 -15.216 1.00 85.56 85 ASN A CA 1
ATOM 658 C C . ASN A 1 85 ? 12.305 7.319 -13.845 1.00 85.56 85 ASN A C 1
ATOM 660 O O . ASN A 1 85 ? 11.136 6.930 -13.765 1.00 85.56 85 ASN A O 1
ATOM 664 N N . VAL A 1 86 ? 13.048 7.581 -12.769 1.00 89.50 86 VAL A N 1
ATOM 665 C CA . VAL A 1 86 ? 12.517 7.566 -11.403 1.00 89.50 86 VAL A CA 1
ATOM 666 C C . VAL A 1 86 ? 11.746 8.860 -11.180 1.00 89.50 86 VAL A C 1
ATOM 668 O O . VAL A 1 86 ? 12.318 9.938 -11.066 1.00 89.50 86 VAL A O 1
ATOM 671 N N . TRP A 1 87 ? 10.426 8.744 -11.136 1.00 89.12 87 TRP A N 1
ATOM 672 C CA . TRP A 1 87 ? 9.509 9.876 -11.037 1.00 89.12 87 TRP A CA 1
ATOM 673 C C . TRP A 1 87 ? 9.029 10.129 -9.598 1.00 89.12 87 TRP A C 1
ATOM 675 O O . TRP A 1 87 ? 8.544 11.219 -9.303 1.00 89.12 87 TRP A O 1
ATOM 685 N N . ALA A 1 88 ? 9.203 9.151 -8.702 1.00 91.56 88 ALA A N 1
ATOM 686 C CA . ALA A 1 88 ? 8.985 9.278 -7.265 1.00 91.56 88 ALA A CA 1
ATOM 687 C C . ALA A 1 88 ? 9.807 8.234 -6.489 1.00 91.56 88 ALA A C 1
ATOM 689 O O . ALA A 1 88 ? 10.035 7.126 -6.979 1.00 91.56 88 ALA A O 1
ATOM 690 N N . THR A 1 89 ? 10.186 8.582 -5.258 1.00 91.69 89 THR A N 1
ATOM 691 C CA . THR A 1 89 ? 10.823 7.680 -4.288 1.00 91.69 89 THR A CA 1
ATOM 692 C C . THR A 1 89 ? 10.027 7.719 -2.993 1.00 91.69 89 THR A C 1
ATOM 694 O O . THR A 1 89 ? 9.705 8.797 -2.494 1.00 91.69 89 THR A O 1
ATOM 697 N N . VAL A 1 90 ? 9.711 6.547 -2.444 1.00 91.12 90 VAL A N 1
ATOM 698 C CA . VAL A 1 90 ? 9.018 6.414 -1.159 1.00 91.12 90 VAL A CA 1
ATOM 699 C C . VAL A 1 90 ? 9.941 5.693 -0.196 1.00 91.12 90 VAL A C 1
ATOM 701 O O . VAL A 1 90 ? 10.201 4.504 -0.355 1.00 91.12 90 VAL A O 1
ATOM 704 N N . GLU A 1 91 ? 10.405 6.410 0.823 1.00 90.12 91 GLU A N 1
ATOM 705 C CA . GLU A 1 91 ? 11.221 5.818 1.879 1.00 90.12 91 GLU A CA 1
ATOM 706 C C . GLU A 1 91 ? 10.368 4.863 2.721 1.00 90.12 91 GLU A C 1
ATOM 708 O O . GLU A 1 91 ? 9.341 5.248 3.305 1.00 90.12 91 GLU A O 1
ATOM 713 N N . THR A 1 92 ? 10.786 3.602 2.773 1.00 86.75 92 THR A N 1
ATOM 714 C CA . THR A 1 92 ? 10.217 2.581 3.651 1.00 86.75 92 THR A CA 1
ATOM 715 C C . THR A 1 92 ? 11.043 2.580 4.929 1.00 86.75 92 THR A C 1
ATOM 717 O O . THR A 1 92 ? 12.252 2.377 4.906 1.00 86.75 92 THR A O 1
ATOM 720 N N . GLY A 1 93 ? 10.413 2.850 6.075 1.00 79.25 93 GLY A N 1
ATOM 721 C CA . GLY A 1 93 ? 11.118 2.961 7.365 1.00 79.25 93 GLY A CA 1
ATOM 722 C C . GLY A 1 93 ? 11.597 1.617 7.934 1.00 79.25 93 GLY A C 1
ATOM 723 O O . GLY A 1 93 ? 11.738 1.491 9.147 1.00 79.25 93 GLY A O 1
ATOM 724 N N . GLY A 1 94 ? 11.739 0.601 7.085 1.00 81.06 94 GLY A N 1
ATOM 725 C CA . GLY A 1 94 ? 11.934 -0.800 7.424 1.00 81.06 94 GLY A CA 1
ATOM 726 C C . GLY A 1 94 ? 11.492 -1.707 6.276 1.00 81.06 94 GLY A C 1
ATOM 727 O O . GLY A 1 94 ? 11.559 -1.320 5.107 1.00 81.06 94 GLY A O 1
ATOM 728 N N . ASP A 1 95 ? 11.025 -2.901 6.634 1.00 87.31 95 ASP A N 1
ATOM 729 C CA . ASP A 1 95 ? 10.633 -3.947 5.692 1.00 87.31 95 ASP A CA 1
ATOM 730 C C . ASP A 1 95 ? 9.294 -3.634 5.008 1.00 87.31 95 ASP A C 1
ATOM 732 O O . ASP A 1 95 ? 8.270 -3.436 5.672 1.00 87.31 95 ASP A O 1
ATOM 736 N N . LEU A 1 96 ? 9.309 -3.586 3.675 1.00 93.00 96 LEU A N 1
ATOM 737 C CA . LEU A 1 96 ? 8.113 -3.391 2.864 1.00 93.00 96 LEU A CA 1
ATOM 738 C C . LEU A 1 96 ? 7.360 -4.720 2.773 1.00 93.00 96 LEU A C 1
ATOM 740 O O . LEU A 1 96 ? 7.782 -5.626 2.061 1.00 93.00 96 LEU A O 1
ATOM 744 N N . GLN A 1 97 ? 6.225 -4.814 3.462 1.00 93.62 97 GLN A N 1
ATOM 745 C CA . GLN A 1 97 ? 5.409 -6.027 3.467 1.00 93.62 97 GLN A CA 1
ATOM 746 C C . GLN A 1 97 ? 4.630 -6.173 2.162 1.00 93.62 97 GLN A C 1
ATOM 748 O O . GLN A 1 97 ? 4.613 -7.239 1.551 1.00 93.62 97 GLN A O 1
ATOM 753 N N . TRP A 1 98 ? 3.967 -5.098 1.738 1.00 95.31 98 TRP A N 1
ATOM 754 C CA . TRP A 1 98 ? 3.240 -5.044 0.476 1.00 95.3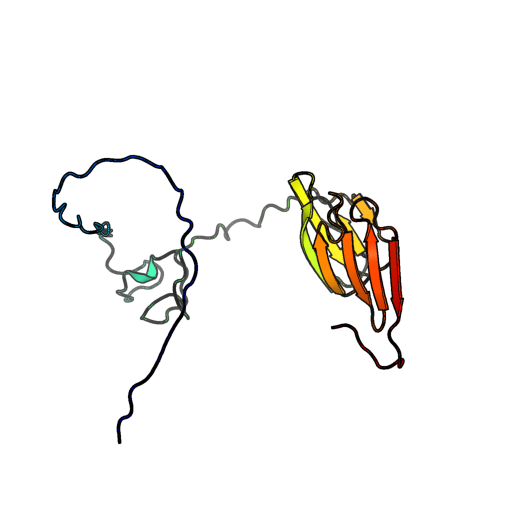1 98 TRP A CA 1
ATOM 755 C C . TRP A 1 98 ? 2.987 -3.597 0.055 1.00 95.31 98 TRP A C 1
ATOM 757 O O . TRP A 1 98 ? 3.009 -2.665 0.864 1.00 95.31 98 TRP A O 1
ATOM 767 N N . SER A 1 99 ? 2.721 -3.407 -1.231 1.00 96.00 99 SER A N 1
ATOM 768 C CA . SER A 1 99 ? 2.179 -2.164 -1.760 1.00 96.00 99 SER A CA 1
ATOM 769 C C . SER A 1 99 ? 1.117 -2.472 -2.805 1.00 96.00 99 SER A C 1
ATOM 771 O O . SER A 1 99 ? 1.249 -3.419 -3.574 1.00 96.00 99 SER A O 1
ATOM 773 N N . GLU A 1 100 ? 0.045 -1.687 -2.813 1.00 97.44 100 GLU A N 1
ATOM 774 C CA . GLU A 1 100 ? -1.096 -1.893 -3.698 1.00 97.44 100 GLU A CA 1
ATOM 775 C C . GLU A 1 100 ? -1.523 -0.582 -4.340 1.00 97.44 100 GLU A C 1
ATOM 777 O O . GLU A 1 100 ? -1.659 0.450 -3.678 1.00 97.44 100 GLU A O 1
ATOM 782 N N . LYS A 1 101 ? -1.756 -0.620 -5.653 1.00 97.50 101 LYS A N 1
ATOM 783 C CA . LYS A 1 101 ? -2.268 0.535 -6.391 1.00 97.50 101 LYS A CA 1
ATOM 784 C C . LYS A 1 101 ? -3.779 0.585 -6.261 1.00 97.50 101 LYS A C 1
ATOM 786 O O . LYS A 1 101 ? -4.477 -0.303 -6.742 1.00 97.50 101 LYS A O 1
ATOM 791 N N . VAL A 1 102 ? -4.277 1.675 -5.695 1.00 97.62 102 VAL A N 1
ATOM 792 C CA . VAL A 1 102 ? -5.702 1.884 -5.454 1.00 97.62 102 VAL A CA 1
ATOM 793 C C . VAL A 1 102 ? -6.214 3.094 -6.221 1.00 97.62 102 VAL A C 1
ATOM 795 O O . VAL A 1 102 ? -5.495 4.074 -6.429 1.00 97.62 102 VAL A O 1
ATOM 798 N N . LYS A 1 103 ? -7.470 3.019 -6.661 1.00 97.06 103 LYS A N 1
ATOM 799 C CA . LYS A 1 103 ? -8.181 4.137 -7.278 1.00 97.06 103 LYS A CA 1
ATOM 800 C C . LYS A 1 103 ? -9.242 4.620 -6.299 1.00 97.06 103 LYS A C 1
ATOM 802 O O . LYS A 1 103 ? -10.131 3.850 -5.956 1.00 97.06 103 LYS A O 1
ATOM 807 N N . LEU A 1 104 ? -9.111 5.866 -5.861 1.00 96.00 104 LEU A N 1
ATOM 808 C CA . LEU A 1 104 ? -10.049 6.521 -4.959 1.00 96.00 104 LEU A CA 1
ATOM 809 C C . LEU A 1 104 ? -11.374 6.794 -5.676 1.00 96.00 104 LEU A C 1
ATOM 811 O O . LEU A 1 104 ? -11.396 6.973 -6.899 1.00 96.00 104 LEU A O 1
ATOM 815 N N . GLN A 1 105 ? -12.460 6.924 -4.916 1.00 93.56 105 GLN A N 1
ATOM 816 C CA . GLN A 1 105 ? -13.749 7.389 -5.444 1.00 93.56 105 GLN A CA 1
ATOM 817 C C . GLN A 1 105 ? -13.650 8.791 -6.062 1.00 93.56 105 GLN A C 1
ATOM 819 O O . GLN A 1 105 ? -14.375 9.099 -7.006 1.00 93.56 105 GLN A O 1
ATOM 824 N N . SER A 1 106 ? -12.699 9.624 -5.609 1.00 92.38 106 SER A N 1
ATOM 825 C CA . SER A 1 106 ? -12.389 10.915 -6.248 1.00 92.38 106 SER A CA 1
ATOM 826 C C . SER A 1 106 ? -11.871 10.777 -7.687 1.00 92.38 106 SER A C 1
ATOM 828 O O . SER A 1 106 ? -11.847 11.753 -8.431 1.00 92.38 106 SER A O 1
ATOM 830 N N . GLY A 1 107 ? -11.447 9.575 -8.092 1.00 93.56 107 GLY A N 1
ATOM 831 C CA . GLY A 1 107 ? -10.797 9.282 -9.368 1.00 93.56 107 GLY A CA 1
ATOM 832 C C . GLY A 1 107 ? -9.269 9.278 -9.289 1.00 93.56 107 GLY A C 1
ATOM 833 O O . GLY A 1 107 ? -8.622 8.722 -10.183 1.00 93.56 107 GLY A O 1
ATOM 834 N N . ASP A 1 108 ? -8.700 9.827 -8.214 1.00 95.06 108 ASP A N 1
ATOM 835 C CA . ASP A 1 108 ? -7.259 9.865 -7.990 1.00 95.06 108 ASP A CA 1
ATOM 836 C C . ASP A 1 108 ? -6.693 8.458 -7.798 1.00 95.06 108 ASP A C 1
ATOM 838 O O . ASP A 1 108 ? -7.281 7.599 -7.140 1.00 95.06 108 ASP A O 1
ATOM 842 N N . THR A 1 109 ? -5.505 8.219 -8.344 1.00 96.56 109 THR A N 1
ATOM 843 C CA . THR A 1 109 ? -4.767 6.976 -8.099 1.00 96.56 109 THR A CA 1
ATOM 844 C C . THR A 1 109 ? -3.718 7.213 -7.022 1.00 96.56 109 THR A C 1
ATOM 846 O O . THR A 1 109 ? -3.017 8.223 -7.043 1.00 96.56 109 THR A O 1
ATOM 849 N N . CYS A 1 110 ? -3.617 6.287 -6.077 1.00 97.19 110 CYS A N 1
ATOM 850 C CA . CYS A 1 110 ? -2.647 6.307 -4.987 1.00 97.19 110 CYS A CA 1
ATOM 851 C C . CYS A 1 110 ? -2.047 4.907 -4.791 1.00 97.19 110 CYS A C 1
ATOM 853 O O . CYS A 1 110 ? -2.486 3.924 -5.393 1.00 97.19 110 CYS A O 1
ATOM 855 N N . LEU A 1 111 ? -1.032 4.829 -3.942 1.00 97.19 111 LEU A N 1
ATOM 856 C CA . LEU A 1 111 ? -0.453 3.598 -3.436 1.00 97.19 111 LEU A CA 1
ATOM 857 C C . LEU A 1 111 ? -0.812 3.458 -1.958 1.00 97.19 111 LEU A C 1
ATOM 859 O O . LEU A 1 111 ? -0.512 4.345 -1.159 1.00 97.19 111 LEU A O 1
ATOM 863 N N . LEU A 1 112 ? -1.408 2.331 -1.589 1.00 97.88 112 LEU A N 1
ATOM 864 C CA . LEU A 1 112 ? -1.334 1.851 -0.219 1.00 97.88 112 LEU A CA 1
ATOM 865 C C . LEU A 1 112 ? 0.014 1.169 -0.040 1.00 97.88 112 LEU A C 1
ATOM 867 O O . LEU A 1 112 ? 0.377 0.290 -0.815 1.00 97.88 112 LEU A O 1
ATOM 871 N N . VAL A 1 113 ? 0.761 1.589 0.968 1.00 97.00 113 VAL A N 1
ATOM 872 C CA . VAL A 1 113 ? 2.081 1.052 1.288 1.00 97.00 113 VAL A CA 1
ATOM 873 C C . VAL A 1 113 ? 2.026 0.535 2.712 1.00 97.00 113 VAL A C 1
ATOM 875 O O . VAL A 1 113 ? 1.819 1.317 3.641 1.00 97.00 113 VAL A O 1
ATOM 878 N N . ALA A 1 114 ? 2.204 -0.772 2.875 1.00 95.69 114 ALA A N 1
ATOM 879 C CA . ALA A 1 114 ? 2.349 -1.401 4.173 1.00 95.69 114 ALA A CA 1
ATOM 880 C C . ALA A 1 114 ? 3.820 -1.721 4.418 1.00 95.69 114 ALA A C 1
ATOM 882 O O . ALA A 1 114 ? 4.383 -2.664 3.861 1.00 95.69 114 ALA A O 1
ATOM 883 N N . ASP A 1 115 ? 4.432 -0.909 5.267 1.00 92.19 115 ASP A N 1
ATOM 884 C CA . ASP A 1 115 ? 5.703 -1.211 5.908 1.00 92.19 115 ASP A CA 1
ATOM 885 C C . ASP A 1 115 ? 5.444 -1.516 7.394 1.00 92.19 115 ASP A C 1
ATOM 887 O O . ASP A 1 115 ? 4.500 -2.232 7.734 1.00 92.19 115 ASP A O 1
ATOM 891 N N . THR A 1 116 ? 6.223 -0.935 8.307 1.00 89.38 116 THR A N 1
ATOM 892 C CA . THR A 1 116 ? 5.889 -0.917 9.740 1.00 89.38 116 THR A CA 1
ATOM 893 C C . THR A 1 116 ? 4.573 -0.189 10.039 1.00 89.38 116 THR A C 1
ATOM 895 O O . THR A 1 116 ? 4.027 -0.317 11.133 1.00 89.38 116 THR A O 1
ATOM 898 N N . ARG A 1 117 ? 4.056 0.583 9.079 1.00 93.56 117 ARG A N 1
ATOM 899 C CA . ARG A 1 117 ? 2.810 1.344 9.125 1.00 93.56 117 ARG A CA 1
ATOM 900 C C . ARG A 1 117 ? 2.033 1.110 7.833 1.00 93.56 117 ARG A C 1
ATOM 902 O O . ARG A 1 117 ? 2.611 0.800 6.795 1.00 93.56 117 ARG A O 1
ATOM 909 N N . LEU A 1 118 ? 0.727 1.340 7.869 1.00 96.75 118 LEU A N 1
ATOM 910 C CA . LEU A 1 118 ? -0.057 1.481 6.648 1.00 96.75 118 LEU A CA 1
ATOM 911 C C . LEU A 1 118 ? -0.091 2.957 6.249 1.00 96.75 118 LEU A C 1
ATOM 913 O O . LEU A 1 118 ? -0.440 3.810 7.062 1.00 96.75 118 LEU A O 1
ATOM 917 N N . ARG A 1 119 ? 0.280 3.279 5.012 1.00 97.38 119 ARG A N 1
ATOM 918 C CA . ARG A 1 119 ? 0.303 4.653 4.494 1.00 97.38 119 ARG A CA 1
ATOM 919 C C . ARG A 1 119 ? -0.437 4.738 3.171 1.00 97.38 119 ARG A C 1
ATOM 921 O O . ARG A 1 119 ? -0.291 3.855 2.332 1.00 97.38 119 ARG A O 1
ATOM 928 N N . MET A 1 120 ? -1.153 5.835 2.958 1.00 97.88 120 MET A N 1
ATOM 929 C CA . MET A 1 120 ? -1.606 6.234 1.627 1.00 97.88 120 MET A CA 1
ATOM 930 C C . MET A 1 120 ? -0.601 7.218 1.055 1.00 97.88 120 MET A C 1
ATOM 932 O O . MET A 1 120 ? -0.330 8.260 1.655 1.00 97.88 120 MET A O 1
ATOM 936 N N . VAL A 1 121 ? -0.051 6.893 -0.105 1.00 97.50 121 VAL A N 1
ATOM 937 C CA . VAL A 1 121 ? 0.981 7.671 -0.783 1.00 97.50 121 VAL A CA 1
ATOM 938 C C . VAL A 1 121 ? 0.465 8.034 -2.168 1.00 97.50 121 VAL A C 1
ATOM 940 O O . VAL A 1 121 ? 0.009 7.171 -2.915 1.00 97.50 121 VAL A O 1
ATOM 943 N N . SER A 1 122 ? 0.478 9.314 -2.522 1.00 96.19 122 SER A N 1
ATOM 944 C CA . SER A 1 122 ? 0.163 9.731 -3.886 1.00 96.19 122 SER A CA 1
ATOM 945 C C . SER A 1 122 ? 1.242 9.255 -4.850 1.00 96.19 122 SER A C 1
ATOM 947 O O . SER A 1 122 ? 2.365 8.933 -4.466 1.00 96.19 122 SER A O 1
ATOM 949 N N . LEU A 1 123 ? 0.899 9.216 -6.134 1.00 94.19 123 LEU A N 1
ATOM 950 C CA . LEU A 1 123 ? 1.827 8.780 -7.169 1.00 94.19 123 LEU A CA 1
ATOM 951 C C . LEU A 1 123 ? 3.119 9.631 -7.169 1.00 94.19 123 LEU A C 1
ATOM 953 O O . LEU A 1 123 ? 4.199 9.073 -7.286 1.00 94.19 123 LEU A O 1
ATOM 957 N N . ASP A 1 124 ? 3.057 10.936 -6.893 1.00 94.19 124 ASP A N 1
ATOM 958 C CA . ASP A 1 124 ? 4.247 11.802 -6.764 1.00 94.19 124 ASP A CA 1
ATOM 959 C C . ASP A 1 124 ? 5.144 11.516 -5.533 1.00 94.19 124 ASP A C 1
ATOM 961 O O . ASP A 1 124 ? 6.108 12.242 -5.293 1.00 94.19 124 ASP A O 1
ATOM 965 N N . GLY A 1 125 ? 4.838 10.484 -4.740 1.00 94.19 125 GLY A N 1
ATOM 966 C CA . GLY A 1 125 ? 5.626 10.048 -3.586 1.00 94.19 125 GLY A CA 1
ATOM 967 C C . GLY A 1 125 ? 5.260 10.723 -2.264 1.00 94.19 125 GLY A C 1
ATOM 968 O O . GLY A 1 125 ? 5.854 10.404 -1.233 1.00 94.19 125 GLY A O 1
ATOM 969 N N . LYS A 1 126 ? 4.279 11.635 -2.241 1.00 95.25 126 LYS A N 1
ATOM 970 C CA . LYS A 1 126 ? 3.862 12.301 -0.997 1.00 95.25 126 LYS A CA 1
ATOM 971 C C . LYS A 1 126 ? 2.944 11.415 -0.162 1.00 95.25 126 LYS A C 1
ATOM 973 O O . LYS A 1 126 ? 1.967 10.851 -0.645 1.00 95.25 126 LYS A O 1
ATOM 978 N N . VAL A 1 127 ? 3.219 11.334 1.137 1.00 96.12 127 VAL A N 1
ATOM 979 C CA . VAL A 1 127 ? 2.337 10.645 2.087 1.00 96.12 127 VAL A CA 1
ATOM 980 C C . VAL A 1 127 ? 1.098 11.511 2.323 1.00 96.12 127 VAL A C 1
ATOM 982 O O . VAL A 1 127 ? 1.214 12.618 2.842 1.00 96.12 127 VAL A O 1
ATOM 985 N N . LYS A 1 128 ? -0.085 11.003 1.960 1.00 96.88 128 LYS A N 1
ATOM 986 C CA . LYS A 1 128 ? -1.381 11.634 2.263 1.00 96.88 128 LYS A CA 1
ATOM 987 C C . LYS A 1 128 ? -1.765 11.401 3.721 1.00 96.88 128 LYS A C 1
ATOM 989 O O . LYS A 1 128 ? -2.167 12.336 4.403 1.00 96.88 128 LYS A O 1
ATOM 994 N N . TRP A 1 129 ? -1.606 10.168 4.204 1.00 97.88 129 TRP A N 1
ATOM 995 C CA . TRP A 1 129 ? -1.833 9.818 5.606 1.00 97.88 129 TRP A CA 1
ATOM 996 C C . TRP A 1 129 ? -1.021 8.595 6.036 1.00 97.88 129 TRP A C 1
ATOM 998 O O . TRP A 1 129 ? -0.557 7.803 5.213 1.00 97.88 129 TRP A O 1
ATOM 1008 N N . THR A 1 130 ? -0.869 8.448 7.352 1.00 97.19 130 THR A N 1
ATOM 1009 C CA . THR A 1 130 ? -0.363 7.243 8.024 1.00 97.19 130 THR A CA 1
ATOM 1010 C C . THR A 1 130 ? -1.461 6.729 8.944 1.00 97.19 130 THR A C 1
ATOM 1012 O O . THR A 1 130 ? -1.956 7.487 9.772 1.00 97.19 130 THR A O 1
ATOM 1015 N N . GLY A 1 131 ? -1.867 5.479 8.752 1.00 96.25 131 GLY A N 1
ATOM 1016 C CA . GLY A 1 131 ? -2.994 4.880 9.446 1.00 96.25 131 GLY A CA 1
ATOM 1017 C C . GLY A 1 131 ? -2.646 4.475 10.871 1.00 96.25 131 GLY A C 1
ATOM 1018 O O . GLY A 1 131 ? -1.482 4.264 11.212 1.00 96.25 131 GLY A O 1
ATOM 1019 N N . GLU A 1 132 ? -3.679 4.344 11.698 1.00 95.69 132 GLU A N 1
ATOM 1020 C CA . GLU A 1 132 ? -3.548 3.960 13.111 1.00 95.69 132 GLU A CA 1
ATOM 1021 C C . GLU A 1 132 ? -3.285 2.459 13.300 1.00 95.69 132 GLU A C 1
ATOM 1023 O O . GLU A 1 132 ? -2.859 2.031 14.371 1.00 95.69 132 GLU A O 1
ATOM 1028 N N . ALA A 1 133 ? -3.511 1.658 12.257 1.00 94.69 133 ALA A N 1
ATOM 1029 C CA . ALA A 1 133 ? -3.234 0.231 12.253 1.00 94.69 133 ALA A CA 1
ATOM 1030 C C . ALA A 1 133 ? -2.679 -0.242 10.905 1.00 94.69 133 ALA A C 1
ATOM 1032 O O . ALA A 1 133 ? -2.778 0.443 9.887 1.00 94.69 133 ALA A O 1
ATOM 1033 N N . THR A 1 134 ? -2.100 -1.441 10.911 1.00 94.50 134 THR A N 1
ATOM 1034 C CA . THR A 1 134 ? -1.549 -2.115 9.730 1.00 94.50 134 THR A CA 1
ATOM 1035 C C . THR A 1 134 ? -1.948 -3.591 9.727 1.00 94.50 134 THR A C 1
ATOM 1037 O O . THR A 1 134 ? -2.372 -4.133 10.750 1.00 94.50 134 THR A O 1
ATOM 1040 N N . GLY A 1 135 ? -1.835 -4.237 8.571 1.00 94.12 135 GLY A N 1
ATOM 1041 C CA . GLY A 1 135 ? -2.211 -5.630 8.365 1.00 94.12 135 GLY A CA 1
ATOM 1042 C C . GLY A 1 135 ? -2.151 -6.015 6.890 1.00 94.12 135 GLY A C 1
ATOM 1043 O O . GLY A 1 135 ? -1.669 -5.257 6.050 1.00 94.12 135 GLY A O 1
ATOM 1044 N N . LYS A 1 136 ? -2.652 -7.202 6.562 1.00 95.12 136 LYS A N 1
ATOM 1045 C CA . LYS A 1 136 ? -2.833 -7.659 5.183 1.00 95.12 136 LYS A CA 1
ATOM 1046 C C . LYS A 1 136 ? -4.083 -7.020 4.586 1.00 95.12 136 LYS A C 1
ATOM 1048 O O . LYS A 1 136 ? -5.134 -7.045 5.220 1.00 95.12 136 LYS A O 1
ATOM 1053 N N . LEU A 1 137 ? -3.992 -6.494 3.366 1.00 96.94 137 LEU A N 1
ATOM 1054 C CA . LEU A 1 137 ? -5.155 -5.958 2.660 1.00 96.94 137 LEU A CA 1
ATOM 1055 C C . LEU A 1 137 ? -6.140 -7.073 2.288 1.00 96.94 137 LEU A C 1
ATOM 1057 O O . LEU A 1 137 ? -5.768 -8.039 1.624 1.00 96.94 137 LEU A O 1
ATOM 1061 N N . HIS A 1 138 ? -7.403 -6.903 2.675 1.00 96.38 138 HIS A N 1
ATOM 1062 C CA . HIS A 1 138 ? -8.515 -7.725 2.193 1.00 96.38 138 HIS A CA 1
ATOM 1063 C C . HIS A 1 138 ? -9.401 -6.969 1.212 1.00 96.38 138 HIS A C 1
ATOM 1065 O O . HIS A 1 138 ? -9.895 -7.559 0.254 1.00 96.38 138 HIS A O 1
ATOM 1071 N N . TYR A 1 139 ? -9.616 -5.675 1.450 1.00 97.25 139 TYR A N 1
ATOM 1072 C CA . TYR A 1 139 ? -10.471 -4.862 0.600 1.00 97.25 139 TYR A CA 1
ATOM 1073 C C . TYR A 1 139 ? -10.085 -3.385 0.648 1.00 97.25 139 TYR A C 1
ATOM 1075 O O . TYR A 1 139 ? -9.700 -2.858 1.693 1.00 97.25 139 TYR A O 1
ATOM 1083 N N . PHE A 1 140 ? -10.246 -2.728 -0.497 1.00 98.19 140 PHE A N 1
ATOM 1084 C CA . PHE A 1 140 ? -10.196 -1.284 -0.644 1.00 98.19 140 PHE A CA 1
ATOM 1085 C C . PHE A 1 140 ? -11.395 -0.815 -1.470 1.00 98.19 140 PHE A C 1
ATOM 1087 O O . PHE A 1 140 ? -11.647 -1.367 -2.543 1.00 98.19 140 PHE A O 1
ATOM 1094 N N . GLY A 1 141 ? -12.093 0.214 -0.995 1.00 97.56 141 GLY A N 1
ATOM 1095 C CA . GLY A 1 141 ? -13.205 0.842 -1.708 1.00 97.56 141 GLY A CA 1
ATOM 1096 C C . GLY A 1 141 ? -14.366 1.204 -0.789 1.00 97.56 141 GLY A C 1
ATOM 1097 O O . GLY A 1 141 ? -14.229 1.216 0.437 1.00 97.56 141 GLY A O 1
ATOM 1098 N N . ASP A 1 142 ? -15.527 1.473 -1.377 1.00 97.00 142 ASP A N 1
ATOM 1099 C CA . ASP A 1 142 ? -16.740 1.820 -0.636 1.00 97.00 142 ASP A CA 1
ATOM 1100 C C . ASP A 1 142 ? -17.464 0.564 -0.131 1.00 97.00 142 ASP A C 1
ATOM 1102 O O . ASP A 1 142 ? -18.389 0.044 -0.756 1.00 97.00 142 ASP A O 1
ATOM 1106 N N . LEU A 1 143 ? -17.016 0.059 1.022 1.00 96.06 143 LEU A N 1
ATOM 1107 C CA . LEU A 1 143 ? -17.602 -1.121 1.658 1.00 96.06 143 LEU A CA 1
ATOM 1108 C C . LEU A 1 143 ? -19.018 -0.849 2.195 1.00 96.06 143 LEU A C 1
ATOM 1110 O O . LEU A 1 143 ? -19.803 -1.782 2.362 1.00 96.06 143 LEU A O 1
ATOM 1114 N N . ARG A 1 144 ? -19.334 0.412 2.514 1.00 92.69 144 ARG A N 1
ATOM 1115 C CA . ARG A 1 144 ? -20.567 0.803 3.218 1.00 92.69 144 ARG A CA 1
ATOM 1116 C C . ARG A 1 144 ? -21.656 1.328 2.281 1.00 92.69 144 ARG A C 1
ATOM 1118 O O . ARG A 1 144 ? -22.800 1.447 2.715 1.00 92.69 144 ARG A O 1
ATOM 1125 N N . GLY A 1 145 ? -21.324 1.606 1.024 1.00 95.25 145 GLY A N 1
ATOM 1126 C CA . GLY A 1 145 ? -22.221 2.202 0.038 1.00 95.25 145 GLY A CA 1
ATOM 1127 C C . GLY A 1 145 ? -22.515 3.683 0.294 1.00 95.25 145 GLY A C 1
ATOM 1128 O O . GLY A 1 145 ? -23.567 4.162 -0.128 1.00 95.25 145 GLY A O 1
ATOM 1129 N N . ASP A 1 146 ? -21.654 4.394 1.029 1.00 95.38 146 ASP A N 1
ATOM 1130 C CA . ASP A 1 146 ? -21.844 5.807 1.395 1.00 95.38 146 ASP A CA 1
ATOM 1131 C C . ASP A 1 146 ? -20.981 6.780 0.572 1.00 95.38 146 ASP A C 1
ATOM 1133 O O . ASP A 1 146 ? -20.963 7.986 0.834 1.00 95.38 146 ASP A O 1
ATOM 1137 N N . GLY A 1 147 ? -20.303 6.269 -0.458 1.00 95.38 147 GLY A N 1
ATOM 1138 C CA . GLY A 1 147 ? -19.433 7.027 -1.348 1.00 95.38 147 GLY A CA 1
ATOM 1139 C C . GLY A 1 147 ? -18.047 7.312 -0.773 1.00 95.38 147 GLY A C 1
ATOM 1140 O O . GLY A 1 147 ? -17.295 8.065 -1.395 1.00 95.38 147 GLY A O 1
ATOM 1141 N N . LYS A 1 148 ? -17.688 6.744 0.387 1.00 95.75 148 LYS A N 1
ATOM 1142 C CA . LYS A 1 148 ? -16.374 6.934 1.011 1.00 95.75 148 LYS A CA 1
ATOM 1143 C C . LYS A 1 148 ? -15.530 5.674 0.923 1.00 95.75 148 LYS A C 1
ATOM 1145 O O . LYS A 1 148 ? -15.982 4.571 1.214 1.00 95.75 148 LYS A O 1
ATOM 1150 N N . ASP A 1 149 ? -14.265 5.853 0.561 1.00 97.94 149 ASP A N 1
ATOM 1151 C CA . ASP A 1 149 ? -13.311 4.753 0.564 1.00 97.94 149 ASP A CA 1
ATOM 1152 C C . ASP A 1 149 ? -13.027 4.269 1.988 1.00 97.94 149 ASP A C 1
ATOM 1154 O O . ASP A 1 149 ? -12.897 5.046 2.936 1.00 97.94 149 ASP A O 1
ATOM 1158 N N . THR A 1 150 ? -12.872 2.960 2.118 1.00 98.19 150 THR A N 1
ATOM 1159 C CA . THR A 1 150 ? -12.487 2.270 3.345 1.00 98.19 150 THR A CA 1
ATOM 1160 C C . THR A 1 150 ? -11.387 1.263 3.051 1.00 98.19 150 THR A C 1
ATOM 1162 O O . THR A 1 150 ? -11.260 0.760 1.930 1.00 98.19 150 THR A O 1
ATOM 1165 N N . VAL A 1 151 ? -10.586 0.967 4.070 1.00 98.31 151 VAL A N 1
ATOM 1166 C CA . VAL A 1 151 ? -9.500 -0.010 3.997 1.00 98.31 151 VAL A CA 1
ATOM 1167 C C . VAL A 1 151 ? -9.783 -1.116 5.004 1.00 98.31 151 VAL A C 1
ATOM 1169 O O . VAL A 1 151 ? -9.795 -0.871 6.209 1.00 98.31 151 VAL A O 1
ATOM 1172 N N . LEU A 1 152 ? -10.023 -2.333 4.520 1.00 98.00 152 LEU A N 1
ATOM 1173 C CA . LEU A 1 152 ? -10.224 -3.509 5.362 1.00 98.00 152 LEU A CA 1
ATOM 1174 C C . LEU A 1 152 ? -8.926 -4.311 5.414 1.00 98.00 152 LEU A C 1
ATOM 1176 O O . LEU A 1 152 ? -8.470 -4.825 4.386 1.00 98.00 152 LEU A O 1
ATOM 1180 N N . VAL A 1 153 ? -8.355 -4.444 6.609 1.00 97.56 153 VAL A N 1
ATOM 1181 C CA . VAL A 1 153 ? -7.127 -5.211 6.831 1.00 97.56 153 VAL A CA 1
ATOM 1182 C C . VAL A 1 153 ? -7.309 -6.295 7.880 1.00 97.56 153 VAL A C 1
ATOM 1184 O O . VAL A 1 153 ? -8.055 -6.134 8.844 1.00 97.56 153 VAL A O 1
ATOM 1187 N N . GLY A 1 154 ? -6.601 -7.402 7.682 1.00 95.50 154 GLY A N 1
ATOM 1188 C CA . GLY A 1 154 ? -6.459 -8.476 8.656 1.00 95.50 154 GLY A CA 1
ATOM 1189 C C . GLY A 1 154 ? -5.117 -8.364 9.369 1.00 95.50 154 GLY A C 1
ATOM 1190 O O . GLY A 1 154 ? -4.077 -8.268 8.716 1.00 95.50 154 GLY A O 1
ATOM 1191 N N . SER A 1 155 ? -5.121 -8.385 10.700 1.00 92.38 155 SER A N 1
ATOM 1192 C CA . SER A 1 155 ? -3.909 -8.361 11.522 1.00 92.38 155 SER A CA 1
ATOM 1193 C C . SER A 1 155 ? -3.969 -9.474 12.559 1.00 92.38 155 SER A C 1
ATOM 1195 O O . SER A 1 155 ? -4.621 -9.365 13.596 1.00 92.38 155 SER A O 1
ATOM 1197 N N . GLY A 1 156 ? -3.339 -10.604 12.241 1.00 91.25 156 GLY A N 1
ATOM 1198 C CA . GLY A 1 156 ? -3.432 -11.809 13.056 1.00 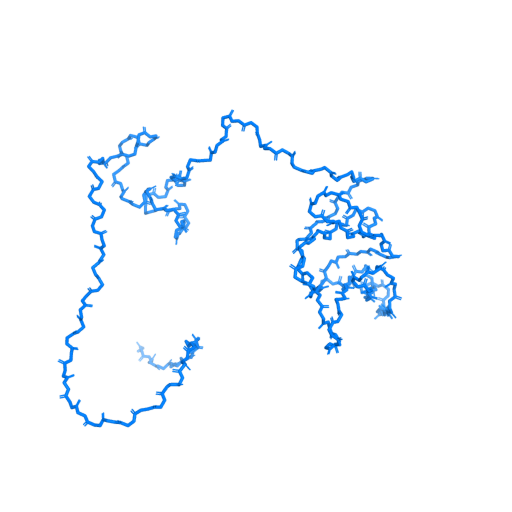91.25 156 GLY A CA 1
ATOM 1199 C C . GLY A 1 156 ? -4.879 -12.290 13.189 1.00 91.25 156 GLY A C 1
ATOM 1200 O O . GLY A 1 156 ? -5.461 -12.808 12.237 1.00 91.25 156 GLY A O 1
ATOM 1201 N N . ARG A 1 157 ? -5.460 -12.101 14.376 1.00 92.62 157 ARG A N 1
ATOM 1202 C CA . ARG A 1 157 ? -6.837 -12.489 14.723 1.00 92.62 157 ARG A CA 1
ATOM 1203 C C . ARG A 1 157 ? -7.859 -11.356 14.603 1.00 92.62 157 ARG A C 1
ATOM 1205 O O . ARG A 1 157 ? -9.033 -11.577 14.893 1.00 92.62 157 ARG A O 1
ATOM 1212 N N . ASP A 1 158 ? -7.414 -10.170 14.205 1.00 93.94 158 ASP A N 1
ATOM 1213 C CA . ASP A 1 158 ? -8.248 -8.979 14.125 1.00 93.94 158 ASP A CA 1
ATOM 1214 C C . ASP A 1 158 ? -8.601 -8.651 12.672 1.00 93.94 158 ASP A C 1
ATOM 1216 O O . ASP A 1 158 ? -7.749 -8.712 11.783 1.00 93.94 158 ASP A O 1
ATOM 1220 N N . ILE A 1 159 ? -9.853 -8.257 12.438 1.00 96.12 159 ILE A N 1
ATOM 1221 C CA . ILE A 1 159 ? -10.265 -7.510 11.247 1.00 96.12 159 ILE A CA 1
ATOM 1222 C C . ILE A 1 159 ? -10.440 -6.057 11.655 1.00 96.12 159 ILE A C 1
ATOM 1224 O O . ILE A 1 159 ? -11.175 -5.755 12.597 1.00 96.12 159 ILE A O 1
ATOM 1228 N N . LEU A 1 160 ? -9.787 -5.162 10.925 1.00 97.44 160 LEU A N 1
ATOM 1229 C CA . LEU A 1 160 ? -9.799 -3.727 11.166 1.00 97.44 160 LEU A CA 1
ATOM 1230 C C . LEU A 1 160 ? -10.336 -3.018 9.925 1.00 97.44 160 LEU A C 1
ATOM 1232 O O . LEU A 1 160 ? -9.913 -3.304 8.804 1.00 97.44 160 LEU A O 1
ATOM 1236 N N . LEU A 1 161 ? -11.254 -2.083 10.136 1.00 98.00 161 LEU A N 1
ATOM 1237 C CA . LEU A 1 161 ? -11.786 -1.202 9.107 1.00 98.00 161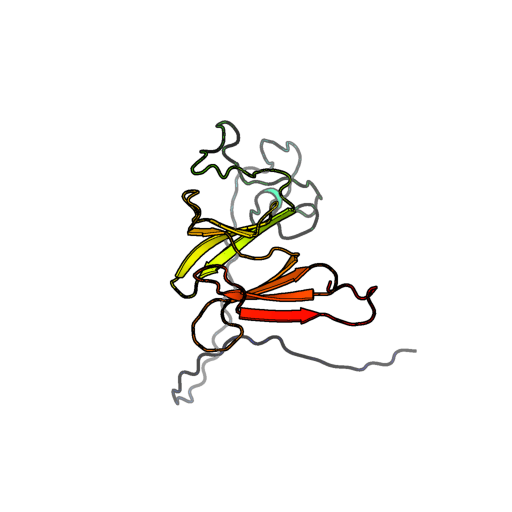 LEU A CA 1
ATOM 1238 C C . LEU A 1 161 ? -11.272 0.211 9.364 1.00 98.00 161 LEU A C 1
ATOM 1240 O O . LEU A 1 161 ? -11.568 0.800 10.405 1.00 98.00 161 LEU A O 1
ATOM 1244 N N . LEU A 1 162 ? -10.522 0.750 8.411 1.00 98.38 162 LEU A N 1
ATOM 1245 C CA . LEU A 1 162 ? -9.973 2.098 8.458 1.00 98.38 162 LEU A CA 1
ATOM 1246 C C . LEU A 1 162 ? -10.683 3.009 7.456 1.00 98.38 162 LEU A C 1
ATOM 1248 O O . LEU A 1 162 ? -11.152 2.565 6.405 1.00 98.38 162 LEU A O 1
ATOM 1252 N N . ASP A 1 163 ? -10.716 4.294 7.775 1.00 97.75 163 ASP A N 1
ATOM 1253 C CA . ASP A 1 163 ? -11.157 5.359 6.880 1.00 97.75 163 ASP A CA 1
ATOM 1254 C C . ASP A 1 163 ? -10.133 5.569 5.749 1.00 97.75 163 ASP A C 1
ATOM 1256 O O . ASP A 1 163 ? -8.938 5.717 6.004 1.00 97.75 163 ASP A O 1
ATOM 1260 N N . GLY A 1 164 ? -10.572 5.562 4.488 1.00 97.00 164 GLY A N 1
ATOM 1261 C CA . GLY A 1 164 ? -9.685 5.705 3.330 1.00 97.00 164 GLY A CA 1
ATOM 1262 C C . GLY A 1 164 ? -9.150 7.125 3.108 1.00 97.00 164 GLY A C 1
ATOM 1263 O O . GLY A 1 164 ? -8.141 7.295 2.418 1.00 97.00 164 GLY A O 1
ATOM 1264 N N . GLU A 1 165 ? -9.779 8.145 3.697 1.00 96.69 165 GLU A N 1
ATOM 1265 C CA . GLU A 1 165 ? -9.392 9.553 3.572 1.00 96.69 165 GLU A CA 1
ATOM 1266 C C . GLU A 1 165 ? -8.315 9.943 4.589 1.00 96.69 165 GLU A C 1
ATOM 1268 O O . GLU A 1 165 ? -7.424 10.728 4.262 1.00 96.69 165 GLU A O 1
ATOM 1273 N N . ASN A 1 166 ? -8.369 9.390 5.805 1.00 97.62 166 ASN A N 1
ATOM 1274 C CA . ASN A 1 166 ? -7.472 9.785 6.897 1.00 97.62 166 ASN A CA 1
ATOM 1275 C C . ASN A 1 166 ? -6.765 8.627 7.630 1.00 97.62 166 ASN A C 1
ATOM 1277 O O . ASN A 1 166 ? -5.904 8.892 8.469 1.00 97.62 166 ASN A O 1
ATOM 1281 N N . GLY A 1 167 ? -7.084 7.368 7.322 1.00 97.50 167 GLY A N 1
ATOM 1282 C CA . GLY A 1 167 ? -6.426 6.190 7.895 1.00 97.50 167 GLY A CA 1
ATOM 1283 C C . GLY A 1 167 ? -6.805 5.865 9.345 1.00 97.50 167 GLY A C 1
ATOM 1284 O O . GLY A 1 167 ? -6.164 5.002 9.953 1.00 97.50 167 GLY A O 1
ATOM 1285 N N . LYS A 1 168 ? -7.809 6.537 9.924 1.00 98.06 168 LYS A N 1
ATOM 1286 C CA . LYS A 1 168 ? -8.264 6.281 11.299 1.00 98.06 168 LYS A CA 1
ATOM 1287 C C . LYS A 1 168 ? -9.066 4.997 11.409 1.00 98.06 168 LYS A C 1
ATOM 1289 O O . LYS A 1 168 ? -9.781 4.624 10.478 1.00 98.06 168 LYS A O 1
ATOM 1294 N N . LEU A 1 169 ? -8.996 4.354 12.572 1.00 98.00 169 LEU A N 1
ATOM 1295 C CA . LEU A 1 169 ? -9.800 3.173 12.859 1.00 98.00 169 LEU A CA 1
ATOM 1296 C C . LEU A 1 169 ? -11.283 3.539 12.998 1.00 98.00 169 LEU A C 1
ATOM 1298 O O . LEU A 1 169 ? -11.671 4.299 13.882 1.00 98.00 169 LEU A O 1
ATOM 1302 N N . ILE A 1 170 ? -12.120 2.963 12.135 1.00 97.44 170 ILE A N 1
ATOM 1303 C CA . ILE A 1 170 ? -13.583 3.084 12.198 1.00 97.44 170 ILE A CA 1
ATOM 1304 C C . ILE A 1 170 ? -14.161 1.968 13.069 1.00 97.44 170 ILE A C 1
ATOM 1306 O O . ILE A 1 170 ? -15.068 2.198 13.868 1.00 97.44 170 ILE A O 1
ATOM 1310 N N . TRP A 1 171 ? -13.679 0.739 12.876 1.00 97.25 171 TRP A N 1
ATOM 1311 C CA . TRP A 1 171 ? -14.218 -0.447 13.533 1.00 97.25 171 TRP A CA 1
ATOM 1312 C C . TRP A 1 171 ? -13.181 -1.565 13.602 1.00 97.25 171 TRP A C 1
ATOM 1314 O O . TRP A 1 171 ? -12.329 -1.683 12.722 1.00 97.25 171 TRP A O 1
ATOM 1324 N N . SER A 1 172 ? -13.287 -2.416 14.619 1.00 96.81 172 SER A N 1
ATOM 1325 C CA . SER A 1 172 ? -12.480 -3.624 14.751 1.00 96.81 172 SER A CA 1
ATOM 1326 C C . SER A 1 172 ? -13.292 -4.798 15.287 1.00 96.81 172 SER A C 1
ATOM 1328 O O . SER A 1 172 ? -14.267 -4.628 16.024 1.00 96.81 172 SER A O 1
ATOM 1330 N N . HIS A 1 173 ? -12.856 -6.005 14.938 1.00 95.12 173 HIS A N 1
ATOM 1331 C CA . HIS A 1 173 ? -13.349 -7.240 15.530 1.00 95.12 173 HIS A CA 1
ATOM 1332 C C . HIS A 1 173 ? -12.234 -8.252 15.706 1.00 95.12 173 HIS A C 1
ATOM 1334 O O . HIS A 1 173 ? -11.454 -8.490 14.788 1.00 95.12 173 HIS A O 1
ATOM 1340 N N . CYS A 1 174 ? -12.213 -8.863 16.884 1.00 94.19 174 CYS A N 1
ATOM 1341 C CA . CYS A 1 174 ? -11.237 -9.855 17.292 1.00 94.19 174 CYS A CA 1
ATOM 1342 C C . CYS A 1 174 ? -11.903 -11.233 17.325 1.00 94.19 174 CYS A C 1
ATOM 1344 O O . CYS A 1 174 ? -12.883 -11.429 18.046 1.00 94.19 174 CYS A O 1
ATOM 1346 N N . PHE A 1 175 ? -11.380 -12.193 16.562 1.00 89.06 175 PHE A N 1
ATOM 1347 C CA . PHE A 1 175 ? -11.913 -13.556 16.523 1.00 89.06 175 PHE A CA 1
ATOM 1348 C C . PHE A 1 175 ? -11.321 -14.408 17.640 1.00 89.06 175 PHE A C 1
ATOM 1350 O O . PHE A 1 175 ? -10.105 -14.432 17.802 1.00 89.06 175 PHE A O 1
ATOM 1357 N N . GLU A 1 176 ? -12.160 -15.130 18.385 1.00 86.75 176 GLU A N 1
ATOM 1358 C CA . GLU A 1 176 ? -11.754 -16.198 19.311 1.00 86.75 176 GLU A CA 1
ATOM 1359 C C . GLU A 1 176 ? -11.867 -17.573 18.628 1.00 86.75 176 GLU A C 1
ATOM 1361 O O . GLU A 1 176 ? -12.759 -17.770 17.798 1.00 86.75 176 GLU A O 1
ATOM 1366 N N . PRO A 1 177 ? -11.031 -18.560 18.996 1.00 82.38 177 PRO A N 1
ATOM 1367 C CA . PRO A 1 177 ? -9.961 -18.502 19.998 1.00 82.38 177 PRO A CA 1
ATOM 1368 C C . PRO A 1 177 ? -8.689 -17.812 19.478 1.00 82.38 177 PRO A C 1
ATOM 1370 O O . PRO A 1 177 ? -8.520 -17.635 18.277 1.00 82.38 177 PRO A O 1
ATOM 1373 N N . ALA A 1 178 ? -7.749 -17.485 20.369 1.00 74.69 178 ALA A N 1
ATOM 1374 C CA . ALA A 1 178 ? -6.513 -16.747 20.057 1.00 74.69 178 ALA A CA 1
ATOM 1375 C C . ALA A 1 178 ? -5.621 -17.300 18.923 1.00 74.69 178 ALA A C 1
ATOM 1377 O O . ALA A 1 178 ? -4.742 -16.584 18.445 1.00 74.69 178 ALA A O 1
ATOM 1378 N N . TYR A 1 179 ? -5.825 -18.546 18.484 1.00 75.06 179 TYR A N 1
ATOM 1379 C CA . TYR A 1 179 ? -5.123 -19.133 17.337 1.00 75.06 179 TYR A CA 1
ATOM 1380 C C . TYR A 1 179 ? -5.827 -18.907 15.988 1.00 75.06 179 TYR A C 1
ATOM 1382 O O . TYR A 1 179 ? -5.297 -19.312 14.953 1.00 75.06 179 TYR A O 1
ATOM 1390 N N . ALA A 1 180 ? -7.008 -18.284 15.971 1.00 78.44 180 ALA A N 1
ATOM 1391 C CA . ALA A 1 180 ? -7.670 -17.885 14.739 1.00 78.44 180 ALA A CA 1
ATOM 1392 C C . ALA A 1 180 ? -6.804 -16.855 13.996 1.00 78.44 180 ALA A C 1
ATOM 1394 O O . ALA A 1 180 ? -6.268 -15.926 14.596 1.00 78.44 180 ALA A O 1
ATOM 1395 N N . GLN A 1 181 ? -6.645 -17.042 12.689 1.00 76.38 181 GLN A N 1
ATOM 1396 C CA . GLN A 1 181 ? -5.916 -16.122 11.819 1.00 76.38 181 GLN A CA 1
ATOM 1397 C C . GLN A 1 181 ? -6.830 -15.735 10.666 1.00 76.38 181 GLN A C 1
ATOM 1399 O O . GLN A 1 181 ? -7.381 -16.607 9.990 1.00 76.38 181 GLN A O 1
ATOM 1404 N N . VAL A 1 182 ? -6.973 -14.438 10.436 1.00 76.12 182 VAL A N 1
ATOM 1405 C CA . VAL A 1 182 ? -7.700 -13.898 9.292 1.00 76.12 182 VAL A CA 1
ATOM 1406 C C . VAL A 1 182 ? -6.749 -13.948 8.094 1.00 76.12 182 VAL A C 1
ATOM 1408 O O . VAL A 1 182 ? -5.649 -13.396 8.151 1.00 76.12 182 VAL A O 1
ATOM 1411 N N . ARG A 1 183 ? -7.120 -14.679 7.037 1.00 67.00 183 ARG A N 1
ATOM 1412 C CA . ARG A 1 183 ? -6.266 -14.932 5.864 1.00 67.00 183 ARG A CA 1
ATOM 1413 C C . ARG A 1 183 ? -6.873 -14.446 4.568 1.00 67.00 183 ARG A C 1
ATOM 1415 O O . ARG A 1 183 ? -8.097 -14.586 4.395 1.00 67.00 183 ARG A O 1
#

Foldseek 3Di:
DDDDDDDDDDDDDDDDDDDDDDDDDDPDDPDDPPPPPPPPVDQADPVGPPDRDPQLCPQPQPDQCRDPVSVVHHPDDDPPVDDDDCQADADAPADWPDKDWDQALVRAIWIFTDHVWTFTAHPNRHTQETAPDDAAWDDWQCPPPPSFIWTWHWDFQKTFIAGPRYRYTPDMDGDDDNNDGDD

Sequence (183 aa):
MTTDHARANIGVGCYRLMTGLGWGGHAQSYEGIQMQKIENKQHTHPLLPGVRSGEVWNKDWPRVLHDKQLTGFSPLQCGMADPPNVWATVETGGDLQWSEKVKLQSGDTCLLVADTRLRMVSLDGKVKWTGEATGKLHYFGDLRGDGKDTVLVGSGRDILLLDGENGKLIWSHCFEPAYAQVR

Secondary structure (DSSP, 8-state):
----------------------------------------S-SSBTTBTT---GGGG-SS--STTSSTT----------TTSPP--------SS---EEEEEE-TTS-EEEEEESSSEEEEETTS-EEEE-S---EEEEEE-SSSSS--EEEEEETTEEEEEETTT--EEEEEEPSSTT----

Radius of gyration: 26.48 Å; chains: 1; bounding box: 59×60×67 Å

pLDDT: mean 77.76, std 24.62, range [25.58, 98.38]